Protein AF-A0A974NEJ0-F1 (afdb_monomer_lite)

Radius of gyration: 29.6 Å; chains: 1; bounding box: 106×41×83 Å

Foldseek 3Di:
DDDDPDDDDDDDDPVNVVVVVVVVVVVVVVVVVVVVVVVVVVLVVVLVVVQVVLVVVVQVVVLVLLLQFQAQALARFAWFAFDDPDDDRLQGTAGQKDAAQVQGWIKGKHWDFPVPDDPQWGWTPGAHPVRTITTIKMWIWGQDPPVQRQKTWIAIHRDLPDPDRDPDTDIRHFKHWQWKKKWFAFPVRDIDIQTHHNDDDNDSRSPDPPRGGGCRGGFKIKIKTWIFGFSDDDPDPDDDGPTDTDIDMDMHTHPRD

pLDDT: mean 75.74, std 14.63, range [35.62, 97.06]

Secondary structure (DSSP, 8-state):
---------PPPPHHHHHHHHHHHHHHHHHHHHHHHHHHHHHHHHHHHHHHHHHHHHHHHHHHHHHTTTTB-SS-BSSEEEB--SSS-GGGGEEESEEEETTTTEEEEEEEEETTTPPTT--EEEEE-TTSPEEEEEEEEEEE--TTSTT-EEEEEESSTT-SS--SEEEEETTEEEEEEEEEEEETTS-EEEEEEES-S-S---TT-GGG-B--TTEEEEEEEEEEEE-SS--S---S----EEEEEEEEEE----

InterPro domains:
  IPR012902 Prokaryotic N-terminal methylation site [PF07963] (8-31)
  IPR012902 Prokaryotic N-terminal methylation site [TIGR02532] (9-30)

Organism: NCBI:txid2785331

Structure (mmCIF, N/CA/C/O backbone):
data_AF-A0A974NEJ0-F1
#
_entry.id   AF-A0A974NEJ0-F1
#
loop_
_atom_site.group_PDB
_atom_site.id
_atom_site.type_symbol
_atom_site.label_atom_id
_atom_site.label_alt_id
_atom_site.label_comp_id
_atom_site.label_asym_id
_atom_site.label_entity_id
_atom_site.label_seq_id
_atom_site.pdbx_PDB_ins_code
_atom_site.Cartn_x
_atom_site.Cartn_y
_atom_site.Cartn_z
_atom_site.occupancy
_atom_site.B_iso_or_equiv
_atom_site.auth_seq_id
_atom_site.auth_comp_id
_atom_site.auth_asym_id
_atom_site.auth_atom_id
_atom_site.pdbx_PDB_model_num
ATOM 1 N N . MET A 1 1 ? -80.186 -7.428 28.457 1.00 46.69 1 MET A N 1
ATOM 2 C CA . MET A 1 1 ? -79.609 -7.360 29.818 1.00 46.69 1 MET A CA 1
ATOM 3 C C . MET A 1 1 ? -78.202 -7.945 29.783 1.00 46.69 1 MET A C 1
ATOM 5 O O . MET A 1 1 ? -78.076 -9.149 29.620 1.00 46.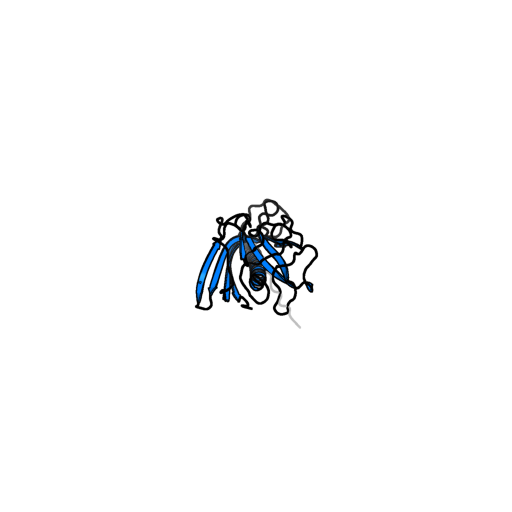69 1 MET A O 1
ATOM 9 N N . LYS A 1 2 ? -77.150 -7.118 29.855 1.00 48.75 2 LYS A N 1
ATOM 10 C CA . LYS A 1 2 ? -75.762 -7.578 30.042 1.00 48.75 2 LYS A CA 1
ATOM 11 C C . LYS A 1 2 ? -75.327 -7.148 31.441 1.00 48.75 2 LYS A C 1
ATOM 13 O O . LYS A 1 2 ? -75.174 -5.959 31.696 1.00 48.75 2 LYS A O 1
ATOM 18 N N . SER A 1 3 ? -75.226 -8.123 32.338 1.00 58.47 3 SER A N 1
ATOM 19 C CA . SER A 1 3 ? -74.675 -7.958 33.681 1.00 58.47 3 SER A CA 1
ATOM 20 C C . SER A 1 3 ? -73.166 -7.750 33.558 1.00 58.47 3 SER A C 1
ATOM 22 O O . SER A 1 3 ? -72.463 -8.628 33.057 1.00 58.47 3 SER A O 1
ATOM 24 N N . PHE A 1 4 ? -72.677 -6.577 33.955 1.00 65.62 4 PHE A N 1
ATOM 25 C CA . PHE A 1 4 ? -71.251 -6.353 34.161 1.00 65.62 4 PHE A CA 1
ATOM 26 C C . PHE A 1 4 ? -70.868 -7.016 35.486 1.00 65.62 4 PHE A C 1
ATOM 28 O O . PHE A 1 4 ? -71.221 -6.529 36.558 1.00 65.62 4 PHE A O 1
ATOM 35 N N . LEU A 1 5 ? -70.169 -8.149 35.411 1.00 67.25 5 LEU A N 1
ATOM 36 C CA . LEU A 1 5 ? -69.533 -8.772 36.568 1.00 67.25 5 LEU A CA 1
ATOM 37 C C . LEU A 1 5 ? -68.438 -7.830 37.082 1.00 67.25 5 LEU A C 1
ATOM 39 O O . LEU A 1 5 ? -67.387 -7.674 36.464 1.00 67.25 5 LEU A O 1
ATOM 43 N N . GLN A 1 6 ? -68.716 -7.166 38.200 1.00 68.69 6 GLN A N 1
ATOM 44 C CA . GLN A 1 6 ? -67.801 -6.243 38.856 1.00 68.69 6 GLN A CA 1
ATOM 45 C C . GLN A 1 6 ? -66.763 -7.054 39.645 1.00 68.69 6 GLN A C 1
ATOM 47 O O . GLN A 1 6 ? -67.047 -7.587 40.717 1.00 68.69 6 GLN A O 1
ATOM 52 N N . VAL A 1 7 ? -65.559 -7.192 39.087 1.00 72.00 7 VAL A N 1
ATOM 53 C CA . VAL A 1 7 ? -64.428 -7.843 39.759 1.00 72.00 7 VAL A CA 1
ATOM 54 C C . VAL A 1 7 ? -63.992 -6.958 40.930 1.00 72.00 7 VAL A C 1
ATOM 56 O O . VAL A 1 7 ? -63.610 -5.805 40.735 1.00 72.00 7 VAL A O 1
ATOM 59 N N . LYS A 1 8 ? -64.073 -7.479 42.160 1.00 69.06 8 LYS A N 1
ATOM 60 C CA . LYS A 1 8 ? -63.554 -6.805 43.359 1.00 69.06 8 LYS A CA 1
ATOM 61 C C . LYS A 1 8 ? -62.032 -6.692 43.239 1.00 69.06 8 LYS A C 1
ATOM 63 O O . LYS A 1 8 ? -61.337 -7.702 43.204 1.00 69.06 8 LYS A O 1
ATOM 68 N N . GLN A 1 9 ? -61.527 -5.466 43.176 1.00 71.25 9 GLN A N 1
ATOM 69 C CA . GLN A 1 9 ? -60.096 -5.186 43.158 1.00 71.25 9 GLN A CA 1
ATOM 70 C C . GLN A 1 9 ? -59.564 -5.307 44.595 1.00 71.25 9 GLN A C 1
ATOM 72 O O . GLN A 1 9 ? -59.845 -4.455 45.437 1.00 71.25 9 GLN A O 1
ATOM 77 N N . ASN A 1 10 ? -58.852 -6.392 44.900 1.00 73.81 10 ASN A N 1
ATOM 78 C CA . ASN A 1 10 ? -58.117 -6.504 46.159 1.00 73.81 10 ASN A CA 1
ATOM 79 C C . ASN A 1 10 ? -56.888 -5.584 46.075 1.00 73.81 10 ASN A C 1
ATOM 81 O O . ASN A 1 10 ? -56.135 -5.649 45.105 1.00 73.81 10 ASN A O 1
ATOM 85 N N . GLY A 1 11 ? -56.730 -4.683 47.049 1.00 75.44 11 GLY A N 1
ATOM 86 C CA . GLY A 1 11 ? -55.586 -3.773 47.117 1.00 75.44 11 GLY A CA 1
ATOM 87 C C . GLY A 1 11 ? -54.279 -4.529 47.356 1.00 75.44 11 GLY A C 1
ATOM 88 O O . GLY A 1 11 ? -54.268 -5.532 48.067 1.00 75.44 11 GLY A O 1
ATOM 89 N N . PHE A 1 12 ? -53.189 -4.040 46.765 1.00 73.31 12 PHE A N 1
ATOM 90 C CA . PHE A 1 12 ? -51.850 -4.591 46.963 1.00 73.31 12 PHE A CA 1
ATOM 91 C C . PHE A 1 12 ? -51.376 -4.390 48.405 1.00 73.31 12 PHE A C 1
ATOM 93 O O . PHE A 1 12 ? -51.527 -3.308 48.979 1.00 73.31 12 PHE A O 1
ATOM 100 N N . SER A 1 13 ? -50.757 -5.420 48.974 1.00 88.25 13 SER A N 1
ATOM 101 C CA . SER A 1 13 ? -50.044 -5.308 50.244 1.00 88.25 13 SER A CA 1
ATOM 102 C C . SER A 1 13 ? -48.795 -4.435 50.083 1.00 88.25 13 SER A C 1
ATOM 104 O O . SER A 1 13 ? -48.134 -4.456 49.043 1.00 88.25 13 SER A O 1
ATOM 106 N N . LEU A 1 14 ? -48.412 -3.701 51.133 1.00 90.00 14 LEU A N 1
ATOM 107 C CA . LEU A 1 14 ? -47.175 -2.907 51.152 1.00 90.00 14 LEU A CA 1
ATOM 108 C C . LEU A 1 14 ? -45.942 -3.772 50.825 1.00 90.00 14 LEU A C 1
ATOM 110 O O . LEU A 1 14 ? -45.038 -3.319 50.126 1.00 90.00 14 LEU A O 1
ATOM 114 N N . ILE A 1 15 ? -45.945 -5.042 51.252 1.00 93.00 15 ILE A N 1
ATOM 115 C CA . ILE A 1 15 ? -44.875 -5.998 50.938 1.00 93.00 15 ILE A CA 1
ATOM 116 C C . ILE A 1 15 ? -44.834 -6.347 49.440 1.00 93.00 15 ILE A C 1
ATOM 118 O O . ILE A 1 15 ? -43.753 -6.454 48.870 1.00 93.00 15 ILE A O 1
ATOM 122 N N . GLU A 1 16 ? -45.990 -6.476 48.779 1.00 93.06 16 GLU A N 1
ATOM 123 C CA . GLU A 1 16 ? -46.058 -6.786 47.345 1.00 93.06 16 GLU A CA 1
ATOM 124 C C . GLU A 1 16 ? -45.537 -5.616 46.512 1.00 93.06 16 GLU A C 1
ATOM 126 O O . GLU A 1 16 ? -44.818 -5.832 45.539 1.00 93.06 16 GLU A O 1
ATOM 131 N N . LEU A 1 17 ? -45.822 -4.378 46.931 1.00 91.12 17 LEU A N 1
ATOM 132 C CA . LEU A 1 17 ? -45.274 -3.183 46.292 1.00 91.12 17 LEU A CA 1
ATOM 133 C C . LEU A 1 17 ? -43.744 -3.129 46.419 1.00 91.12 17 LEU A C 1
ATOM 135 O O . LEU A 1 17 ? -43.051 -2.848 45.441 1.00 91.12 17 LEU A O 1
ATOM 139 N N . MET A 1 18 ? -43.205 -3.427 47.605 1.00 94.69 18 MET A N 1
ATOM 140 C CA . MET A 1 18 ? -41.756 -3.448 47.832 1.00 94.69 18 MET A CA 1
ATOM 141 C C . MET A 1 18 ? -41.061 -4.519 46.985 1.00 94.69 18 MET A C 1
ATOM 143 O O . MET A 1 18 ? -40.024 -4.244 46.383 1.00 94.69 18 MET A O 1
ATOM 147 N N . ILE A 1 19 ? -41.649 -5.717 46.893 1.00 95.19 19 ILE A N 1
ATOM 148 C CA . ILE A 1 19 ? -41.127 -6.805 46.058 1.00 95.19 19 ILE A CA 1
ATOM 149 C C . ILE A 1 19 ? -41.188 -6.419 44.573 1.00 95.19 19 ILE A C 1
ATOM 151 O O . ILE A 1 19 ? -40.210 -6.620 43.854 1.00 95.19 19 ILE A O 1
ATOM 155 N N . ALA A 1 20 ? -42.289 -5.819 44.113 1.00 95.50 20 ALA A N 1
ATOM 156 C CA . ALA A 1 20 ? -42.435 -5.378 42.727 1.00 95.50 20 ALA A CA 1
ATOM 157 C C . ALA A 1 20 ? -41.384 -4.323 42.336 1.00 95.50 20 ALA A C 1
ATOM 159 O O . ALA A 1 20 ? -40.779 -4.421 41.268 1.00 95.50 20 ALA A O 1
ATOM 160 N N . LEU A 1 21 ? -41.116 -3.349 43.212 1.00 94.12 21 LEU A N 1
ATOM 161 C CA . LEU A 1 21 ? -40.087 -2.327 42.991 1.00 94.12 21 LEU A CA 1
ATOM 162 C C . LEU A 1 21 ? -38.670 -2.917 42.994 1.00 94.12 21 LEU A C 1
ATOM 164 O O . LEU A 1 21 ? -37.859 -2.557 42.138 1.00 94.12 21 LEU A O 1
ATOM 168 N N . LEU A 1 22 ? -38.380 -3.847 43.910 1.00 96.88 22 LEU A N 1
ATOM 169 C CA . LEU A 1 22 ? -37.089 -4.535 43.975 1.00 96.88 22 LEU A CA 1
ATOM 170 C C . LEU A 1 22 ? -36.811 -5.319 42.686 1.00 96.88 22 LEU A C 1
ATOM 172 O O . LEU A 1 22 ? -35.745 -5.175 42.087 1.00 96.88 22 LEU A O 1
ATOM 176 N N . LEU A 1 23 ? -37.782 -6.115 42.230 1.00 96.75 23 LEU A N 1
ATOM 177 C CA . LEU A 1 23 ? -37.664 -6.876 40.985 1.00 96.75 23 LEU A CA 1
ATOM 178 C C . LEU A 1 23 ? -37.540 -5.950 39.767 1.00 96.75 23 LEU A C 1
ATOM 180 O O . LEU A 1 23 ? -36.736 -6.222 38.876 1.00 96.75 23 LEU A O 1
ATOM 184 N N . GLY A 1 24 ? -38.268 -4.828 39.753 1.00 96.81 24 GLY A N 1
ATOM 185 C CA . GLY A 1 24 ? -38.149 -3.801 38.719 1.00 96.81 24 GLY A CA 1
ATOM 186 C C . GLY A 1 24 ? -36.741 -3.205 38.631 1.00 96.81 24 GLY A C 1
ATOM 187 O O . GLY A 1 24 ? -36.191 -3.102 37.536 1.00 96.81 24 GLY A O 1
ATOM 188 N N . MET A 1 25 ? -36.116 -2.879 39.767 1.00 96.38 25 MET A N 1
ATOM 189 C CA . MET A 1 25 ? -34.733 -2.384 39.790 1.00 96.38 25 MET A CA 1
ATOM 190 C C . MET A 1 25 ? -33.729 -3.424 39.284 1.00 96.38 25 MET A C 1
ATOM 192 O O . MET A 1 25 ? -32.863 -3.084 38.479 1.00 96.38 25 MET A O 1
ATOM 196 N N . ILE A 1 26 ? -33.851 -4.685 39.710 1.00 97.06 26 ILE A N 1
ATOM 197 C CA . ILE A 1 26 ? -32.951 -5.763 39.268 1.00 97.06 26 ILE A CA 1
ATOM 198 C C . ILE A 1 26 ? -33.050 -5.960 37.748 1.00 97.06 26 ILE A C 1
ATOM 200 O O . ILE A 1 26 ? -32.028 -6.066 37.069 1.00 97.06 26 ILE A O 1
ATOM 204 N N . LEU A 1 27 ? -34.269 -5.960 37.200 1.00 97.00 27 LEU A N 1
ATOM 205 C CA . LEU A 1 27 ? -34.487 -6.085 35.758 1.00 97.00 27 LEU A CA 1
ATOM 206 C C . LEU A 1 27 ? -33.908 -4.901 34.980 1.00 97.00 27 LEU A C 1
ATOM 208 O O . LEU A 1 27 ? -33.241 -5.110 33.967 1.00 97.00 27 LEU A O 1
ATOM 212 N N . LEU A 1 28 ? -34.116 -3.670 35.458 1.00 96.12 28 LEU A N 1
ATOM 213 C CA . LEU A 1 28 ? -33.563 -2.477 34.817 1.00 96.12 28 LEU A CA 1
ATOM 214 C C . LEU A 1 28 ? -32.031 -2.518 34.772 1.00 96.12 28 LEU A C 1
ATOM 216 O O . LEU A 1 28 ? -31.465 -2.226 33.723 1.00 96.12 28 LEU A O 1
ATOM 220 N N . LEU A 1 29 ? -31.369 -2.942 35.854 1.00 95.31 29 LEU A N 1
ATOM 221 C CA . LEU A 1 29 ? -29.911 -3.115 35.886 1.00 95.31 29 LEU A CA 1
ATOM 222 C C . LEU A 1 29 ? -29.419 -4.175 34.888 1.00 95.31 29 LEU A C 1
ATOM 224 O O . LEU A 1 29 ? -28.394 -3.988 34.234 1.00 95.31 29 LEU A O 1
ATOM 228 N N . GLY A 1 30 ? -30.154 -5.279 34.738 1.00 95.19 30 GLY A N 1
ATOM 229 C CA . GLY A 1 30 ? -29.825 -6.304 33.747 1.00 95.19 30 GLY A CA 1
ATOM 230 C C . GLY A 1 30 ? -29.913 -5.779 32.311 1.00 95.19 30 GLY A C 1
ATOM 231 O O . GLY A 1 30 ? -29.002 -5.988 31.509 1.00 95.19 30 GLY A O 1
ATOM 232 N N . VAL A 1 31 ? -30.988 -5.055 31.985 1.00 95.44 31 VAL A N 1
ATOM 233 C CA . VAL A 1 31 ? -31.217 -4.519 30.633 1.00 95.44 31 VAL A CA 1
ATOM 234 C C . VAL A 1 31 ? -30.219 -3.413 30.285 1.00 95.44 31 VAL A C 1
ATOM 236 O O . VAL A 1 31 ? -29.698 -3.398 29.168 1.00 95.44 31 VAL A O 1
ATOM 239 N N . THR A 1 32 ? -29.901 -2.512 31.220 1.00 92.06 32 THR A N 1
ATOM 240 C CA . THR A 1 32 ? -28.916 -1.447 30.974 1.00 92.06 32 THR A CA 1
ATOM 241 C C . THR A 1 32 ? -27.532 -2.019 30.690 1.00 92.06 32 THR A C 1
ATOM 243 O O . THR A 1 32 ? -26.882 -1.569 29.746 1.00 92.06 32 THR A O 1
ATOM 246 N N . GLN A 1 33 ? -27.106 -3.058 31.416 1.00 90.56 33 GLN A N 1
ATOM 247 C CA . GLN A 1 33 ? -25.824 -3.720 31.167 1.00 90.56 33 GLN A CA 1
ATOM 248 C C . GLN A 1 33 ? -25.755 -4.325 29.759 1.00 90.56 33 GLN A C 1
ATOM 250 O O . GLN A 1 33 ? -24.749 -4.164 29.059 1.00 90.56 33 GLN A O 1
ATOM 255 N N . VAL A 1 34 ? -26.826 -4.990 29.315 1.00 91.69 34 VAL A N 1
ATOM 256 C CA . VAL A 1 34 ? -26.915 -5.547 27.956 1.00 91.69 34 VAL A CA 1
ATOM 257 C C . VAL A 1 34 ? -26.879 -4.436 26.907 1.00 91.69 34 VAL A C 1
ATOM 259 O O . VAL A 1 34 ? -26.179 -4.569 25.902 1.00 91.69 34 VAL A O 1
ATOM 262 N N . MET A 1 35 ? -27.577 -3.323 27.140 1.00 89.00 35 MET A N 1
ATOM 263 C CA . MET A 1 35 ? -27.621 -2.195 26.208 1.00 89.00 35 MET A CA 1
ATOM 264 C C . MET A 1 35 ? -26.259 -1.495 26.077 1.00 89.00 35 MET A C 1
ATOM 266 O O . MET A 1 35 ? -25.816 -1.235 24.959 1.00 89.00 35 MET A O 1
ATOM 270 N N . ILE A 1 36 ? -25.560 -1.252 27.192 1.00 87.50 36 ILE A N 1
ATOM 271 C CA . ILE A 1 36 ? -24.202 -0.679 27.201 1.00 87.50 36 ILE A CA 1
ATOM 272 C C . ILE A 1 36 ? -23.231 -1.608 26.470 1.00 87.50 36 ILE A C 1
ATOM 274 O O . ILE A 1 36 ? -22.473 -1.161 25.608 1.00 87.50 36 ILE A O 1
ATOM 278 N N . SER A 1 37 ? -23.295 -2.908 26.767 1.00 82.44 37 SER A N 1
ATOM 279 C CA . SER A 1 37 ? -22.442 -3.913 26.125 1.00 82.44 37 SER A CA 1
ATOM 280 C C . SER A 1 37 ? -22.699 -3.978 24.618 1.00 82.44 37 SER A C 1
ATOM 282 O O . SER A 1 37 ? -21.759 -3.981 23.830 1.00 82.44 37 SER A O 1
ATOM 284 N N . SER A 1 38 ? -23.967 -3.953 24.200 1.00 81.75 38 SER A N 1
ATOM 285 C CA . SER A 1 38 ? -24.353 -3.962 22.783 1.00 81.75 38 SER A CA 1
ATOM 286 C C . SER A 1 38 ? -23.887 -2.699 22.053 1.00 81.75 38 SER A C 1
ATOM 288 O O . SER A 1 38 ? -23.384 -2.786 20.935 1.00 81.75 38 SER A O 1
ATOM 290 N N . SER A 1 39 ? -23.994 -1.532 22.695 1.00 78.44 39 SER A N 1
ATOM 291 C CA . SER A 1 39 ? -23.508 -0.259 22.150 1.00 78.44 39 SER A CA 1
ATOM 292 C C . SER A 1 39 ? -21.985 -0.266 21.956 1.00 78.44 39 SER A C 1
ATOM 294 O O . SER A 1 39 ? -21.491 0.046 20.873 1.00 78.44 39 SER A O 1
ATOM 296 N N . SER A 1 40 ? -21.237 -0.711 22.971 1.00 72.38 40 SER A N 1
ATOM 297 C CA . SER A 1 40 ? -19.772 -0.824 22.917 1.00 72.38 40 SER A CA 1
ATOM 298 C C . SER A 1 40 ? -19.289 -1.839 21.869 1.00 72.38 40 SER A C 1
ATOM 300 O O . SER A 1 40 ? -18.321 -1.590 21.143 1.00 72.38 40 SER A O 1
ATOM 302 N N . LEU A 1 41 ? -19.984 -2.970 21.730 1.00 71.06 41 LEU A N 1
ATOM 303 C CA . LEU A 1 41 ? -19.709 -3.944 20.671 1.00 71.06 41 LEU A CA 1
ATOM 304 C C . LEU A 1 41 ? -19.986 -3.363 19.278 1.00 71.06 41 LEU A C 1
ATOM 306 O O . LEU A 1 41 ? -19.209 -3.600 18.349 1.00 71.06 41 LEU A O 1
ATOM 310 N N . GLY A 1 42 ? -21.053 -2.572 19.136 1.00 67.62 42 GLY A N 1
ATOM 311 C CA . GLY A 1 42 ? -21.406 -1.892 17.891 1.00 67.62 42 GLY A CA 1
ATOM 312 C C . GLY A 1 42 ? -20.322 -0.920 17.421 1.00 67.62 42 GLY A C 1
ATOM 313 O O . GLY A 1 42 ? -19.887 -0.993 16.271 1.00 67.62 42 GLY A O 1
ATOM 314 N N . THR A 1 43 ? -19.817 -0.061 18.311 1.00 72.19 43 THR A N 1
ATOM 315 C CA . THR A 1 43 ? -18.746 0.893 17.970 1.00 72.19 43 THR A CA 1
ATOM 316 C C . THR A 1 43 ? -17.436 0.186 17.624 1.00 72.19 43 THR A C 1
ATOM 318 O O . THR A 1 43 ? -16.786 0.533 16.638 1.00 72.19 43 THR A O 1
ATOM 321 N N . THR A 1 44 ? -17.079 -0.862 18.370 1.00 71.31 44 THR A N 1
ATOM 322 C CA . THR A 1 44 ? -15.873 -1.667 18.118 1.00 71.31 44 THR A CA 1
ATOM 323 C C . THR A 1 44 ? -15.923 -2.353 16.752 1.00 71.31 44 THR A C 1
ATOM 325 O O . THR A 1 44 ? -14.947 -2.325 16.000 1.00 71.31 44 THR A O 1
ATOM 328 N N . THR A 1 45 ? -17.072 -2.938 16.408 1.00 75.38 45 THR A N 1
ATOM 329 C CA . THR A 1 45 ? -17.281 -3.615 15.121 1.00 75.38 45 THR A CA 1
ATOM 330 C C . THR A 1 45 ? -17.223 -2.627 13.958 1.00 75.38 45 THR A C 1
ATOM 332 O O . THR A 1 45 ? -16.582 -2.910 12.946 1.00 75.38 45 THR A O 1
ATOM 335 N N . ASN A 1 46 ? -17.821 -1.443 14.112 1.00 76.69 46 ASN A N 1
ATOM 336 C CA . ASN A 1 46 ? -17.762 -0.396 13.095 1.00 76.69 46 ASN A CA 1
ATOM 337 C C . ASN A 1 46 ? -16.323 0.088 12.854 1.00 76.69 46 ASN A C 1
ATOM 339 O O . ASN A 1 46 ? -15.868 0.135 11.714 1.00 76.69 46 ASN A O 1
ATOM 343 N N . ASN A 1 47 ? -15.575 0.368 13.925 1.00 72.12 47 ASN A N 1
ATOM 344 C CA . ASN A 1 47 ? -14.174 0.783 13.823 1.00 72.12 47 ASN A CA 1
ATOM 345 C C . ASN A 1 47 ? -13.322 -0.285 13.126 1.00 72.12 47 ASN A C 1
ATOM 347 O O . ASN A 1 47 ? -12.501 0.034 12.270 1.00 72.12 47 ASN A O 1
ATOM 351 N N . LEU A 1 48 ? -13.548 -1.564 13.438 1.00 77.56 48 LEU A N 1
ATOM 352 C CA . LEU A 1 48 ? -12.880 -2.664 12.751 1.00 77.56 48 LEU A CA 1
ATOM 353 C C . LEU A 1 48 ? -13.202 -2.690 11.249 1.00 77.56 48 LEU A C 1
ATOM 355 O O . LEU A 1 48 ? -12.287 -2.862 10.447 1.00 77.56 48 LEU A O 1
ATOM 359 N N . SER A 1 49 ? -14.470 -2.502 10.874 1.00 81.75 49 SER A N 1
ATOM 360 C CA . SER A 1 49 ? -14.893 -2.469 9.470 1.00 81.75 49 SER A CA 1
ATOM 361 C C . SER A 1 49 ? -14.218 -1.333 8.701 1.00 81.75 49 SER A C 1
ATOM 363 O O . SER A 1 49 ? -13.688 -1.561 7.617 1.00 81.75 49 SER A O 1
ATOM 365 N N . VAL A 1 50 ? -14.177 -0.127 9.276 1.0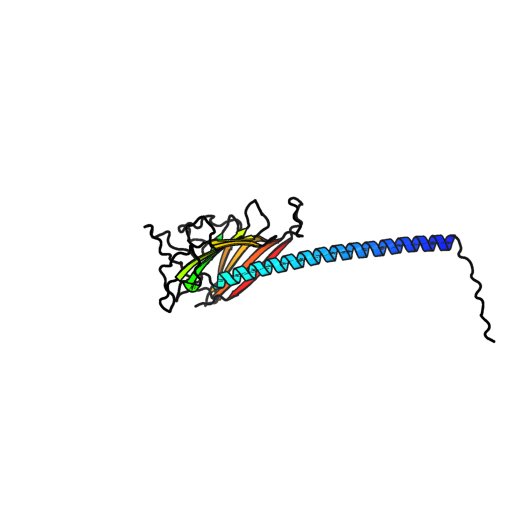0 80.62 50 VAL A N 1
ATOM 366 C CA . VAL A 1 50 ? -13.502 1.035 8.671 1.00 80.62 50 VAL A CA 1
ATOM 367 C C . VAL A 1 50 ? -12.010 0.758 8.473 1.00 80.62 50 VAL A C 1
ATOM 369 O O . VAL A 1 50 ? -11.449 1.061 7.423 1.00 80.62 50 VAL A O 1
ATOM 372 N N . ASN A 1 51 ? -11.362 0.129 9.451 1.00 77.06 51 ASN A N 1
ATOM 373 C CA . ASN A 1 51 ? -9.937 -0.186 9.374 1.00 77.06 51 ASN A CA 1
ATOM 374 C C . ASN A 1 51 ? -9.620 -1.210 8.276 1.00 77.06 51 ASN A C 1
ATOM 376 O O . ASN A 1 51 ? -8.610 -1.084 7.583 1.00 77.06 51 ASN A O 1
ATOM 380 N N . GLN A 1 52 ? -10.483 -2.213 8.106 1.00 84.81 52 GLN A N 1
ATOM 381 C CA . GLN A 1 52 ? -10.358 -3.199 7.032 1.00 84.81 52 GLN A CA 1
ATOM 382 C C . GLN A 1 52 ? -10.558 -2.563 5.655 1.00 84.81 52 GLN A C 1
ATOM 384 O O . GLN A 1 52 ? -9.793 -2.853 4.737 1.00 84.81 52 GLN A O 1
ATOM 389 N N . ASP A 1 53 ? -11.543 -1.675 5.521 1.00 85.88 53 ASP A N 1
ATOM 390 C CA . ASP A 1 53 ? -11.837 -0.981 4.266 1.00 85.88 53 ASP A CA 1
ATOM 391 C C . ASP A 1 53 ? -10.685 -0.060 3.834 1.00 85.88 53 ASP A C 1
ATOM 393 O O . ASP A 1 53 ? -10.242 -0.076 2.684 1.00 85.88 53 ASP A O 1
ATOM 397 N N . ARG A 1 54 ? -10.099 0.664 4.793 1.00 86.06 54 ARG A N 1
ATOM 398 C CA . ARG A 1 54 ? -8.915 1.499 4.563 1.00 86.06 54 ARG A CA 1
ATOM 399 C C . ARG A 1 54 ? -7.687 0.685 4.152 1.00 86.06 54 ARG A C 1
ATOM 401 O O . ARG A 1 54 ? -7.001 1.047 3.200 1.00 86.06 54 ARG A O 1
ATOM 408 N N . ALA A 1 55 ? -7.415 -0.428 4.835 1.00 84.94 55 ALA A N 1
ATOM 409 C CA . ALA A 1 55 ? -6.300 -1.305 4.483 1.00 84.94 55 ALA A CA 1
ATOM 410 C C . ALA A 1 55 ? -6.483 -1.937 3.095 1.00 84.94 55 ALA A C 1
ATOM 412 O O . ALA A 1 55 ? -5.524 -2.022 2.326 1.00 84.94 55 ALA A O 1
ATOM 413 N N . LYS A 1 56 ? -7.716 -2.330 2.753 1.00 88.94 56 LYS A N 1
ATOM 414 C CA . LYS A 1 56 ? -8.061 -2.821 1.418 1.00 88.94 56 LYS A CA 1
ATOM 415 C C . LYS A 1 56 ? -7.852 -1.746 0.355 1.00 88.94 56 LYS A C 1
ATOM 417 O O . LYS A 1 56 ? -7.202 -2.022 -0.643 1.00 88.94 56 LYS A O 1
ATOM 422 N N . THR A 1 57 ? -8.314 -0.524 0.609 1.00 90.81 57 THR A N 1
ATOM 423 C CA . THR A 1 57 ? -8.094 0.623 -0.284 1.00 90.81 57 THR A CA 1
ATOM 424 C C . THR A 1 57 ? -6.604 0.846 -0.548 1.00 90.81 57 THR A C 1
ATOM 426 O O . THR A 1 57 ? -6.198 0.986 -1.699 1.00 90.81 57 THR A O 1
ATOM 429 N N . VAL A 1 58 ? -5.762 0.813 0.493 1.00 90.94 58 VAL A N 1
ATOM 430 C CA . VAL A 1 58 ? -4.303 0.926 0.328 1.00 90.94 58 VAL A CA 1
ATOM 431 C C . VAL A 1 58 ? -3.749 -0.220 -0.507 1.00 90.94 58 VAL A C 1
ATOM 433 O O . VAL A 1 58 ? -3.004 0.026 -1.451 1.00 90.94 58 VAL A O 1
ATOM 436 N N . LEU A 1 59 ? -4.115 -1.466 -0.202 1.00 91.94 59 LEU A N 1
ATOM 437 C CA . LEU A 1 59 ? -3.660 -2.616 -0.978 1.00 91.94 59 LEU A CA 1
ATOM 438 C C . LEU A 1 59 ? -4.061 -2.506 -2.449 1.00 91.94 59 LEU A C 1
ATOM 440 O O . LEU A 1 59 ? -3.222 -2.790 -3.302 1.00 91.94 59 LEU A O 1
ATOM 444 N N . ASP A 1 60 ? -5.299 -2.115 -2.747 1.00 92.25 60 ASP A N 1
ATOM 445 C CA . ASP A 1 60 ? -5.806 -1.979 -4.116 1.00 92.25 60 ASP A CA 1
ATOM 446 C C . ASP A 1 60 ? -5.026 -0.896 -4.885 1.00 92.25 60 ASP A C 1
ATOM 448 O O . ASP A 1 60 ? -4.660 -1.098 -6.047 1.00 92.25 60 ASP A O 1
ATOM 452 N N . LEU A 1 61 ? -4.682 0.219 -4.224 1.00 92.38 61 LEU A N 1
ATOM 453 C CA . LEU A 1 61 ? -3.820 1.262 -4.791 1.00 92.38 61 LEU A CA 1
ATOM 454 C C . LEU A 1 61 ? -2.410 0.738 -5.083 1.00 92.38 61 LEU A C 1
ATOM 456 O O . LEU A 1 61 ? -1.935 0.866 -6.211 1.00 92.38 61 LEU A O 1
ATOM 460 N N . LEU A 1 62 ? -1.763 0.089 -4.108 1.00 91.81 62 LEU A N 1
ATOM 461 C CA . LEU A 1 62 ? -0.425 -0.487 -4.288 1.00 91.81 62 LEU A CA 1
ATOM 462 C C . LEU A 1 62 ? -0.402 -1.524 -5.417 1.00 91.81 62 LEU A C 1
ATOM 464 O O . LEU A 1 62 ? 0.519 -1.534 -6.230 1.00 91.81 62 LEU A O 1
ATOM 468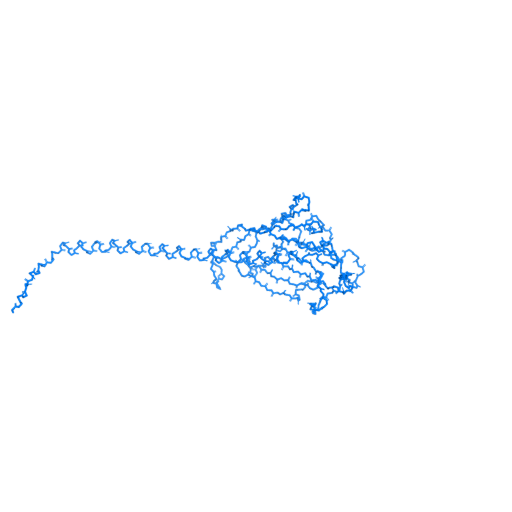 N N . GLY A 1 63 ? -1.431 -2.369 -5.507 1.00 91.12 63 GLY A N 1
ATOM 469 C CA . GLY A 1 63 ? -1.574 -3.353 -6.576 1.00 91.12 63 GLY A CA 1
ATOM 470 C C . GLY A 1 63 ? -1.753 -2.722 -7.953 1.00 91.12 63 GLY A C 1
ATOM 471 O O . GLY A 1 63 ? -1.132 -3.160 -8.924 1.00 91.12 63 GLY A O 1
ATOM 472 N N . SER A 1 64 ? -2.563 -1.662 -8.042 1.00 91.06 64 SER A N 1
ATOM 473 C CA . SER A 1 64 ? -2.742 -0.896 -9.278 1.00 91.06 64 SER A CA 1
ATOM 474 C C . SER A 1 64 ? -1.434 -0.256 -9.750 1.00 91.06 64 SER A C 1
ATOM 476 O O . SER A 1 64 ? -1.136 -0.277 -10.945 1.00 91.06 64 SER A O 1
ATOM 478 N N . GLU A 1 65 ? -0.643 0.309 -8.837 1.00 91.12 65 GLU A N 1
ATOM 479 C CA . GLU A 1 65 ? 0.660 0.897 -9.167 1.00 91.12 65 GLU A CA 1
ATOM 480 C C . GLU A 1 65 ? 1.679 -0.166 -9.562 1.00 91.12 65 GLU A C 1
ATOM 482 O O . GLU A 1 65 ? 2.358 -0.019 -10.576 1.00 91.12 65 GLU A O 1
ATOM 487 N N . ALA A 1 66 ? 1.724 -1.283 -8.835 1.00 88.75 66 ALA A N 1
ATOM 488 C CA . ALA A 1 66 ? 2.595 -2.406 -9.153 1.00 88.75 66 ALA A CA 1
ATOM 489 C C . ALA A 1 66 ? 2.322 -2.987 -10.545 1.00 88.75 66 ALA A C 1
ATOM 491 O O . ALA A 1 66 ? 3.250 -3.376 -11.243 1.00 88.75 66 ALA A O 1
ATOM 492 N N . GLY A 1 67 ? 1.058 -3.005 -10.976 1.00 86.50 67 GLY A N 1
ATOM 493 C CA . GLY A 1 67 ? 0.682 -3.452 -12.316 1.00 86.50 67 GLY A CA 1
ATOM 494 C C . GLY A 1 67 ? 1.137 -2.525 -13.450 1.00 86.50 67 GLY A C 1
ATOM 495 O O . GLY A 1 67 ? 1.133 -2.955 -14.602 1.00 86.50 67 GLY A O 1
ATOM 496 N N . ARG A 1 68 ? 1.494 -1.269 -13.149 1.00 87.19 68 ARG A N 1
ATOM 497 C CA . ARG A 1 68 ? 2.069 -0.304 -14.108 1.00 87.19 68 ARG A CA 1
ATOM 498 C C . ARG A 1 68 ? 3.584 -0.184 -13.974 1.00 87.19 68 ARG A C 1
ATOM 500 O O . ARG A 1 68 ? 4.248 0.211 -14.929 1.00 87.19 68 ARG A O 1
ATOM 507 N N . ALA A 1 69 ? 4.106 -0.496 -12.792 1.00 87.19 69 ALA A N 1
ATOM 508 C CA . ALA A 1 69 ? 5.508 -0.376 -12.443 1.00 87.19 69 ALA A CA 1
ATOM 509 C C . ALA A 1 69 ? 6.418 -1.084 -13.451 1.00 87.19 69 ALA A C 1
ATOM 511 O O . ALA A 1 69 ? 6.136 -2.184 -13.923 1.00 87.19 69 ALA A O 1
ATOM 512 N N . GLY A 1 70 ? 7.536 -0.442 -13.778 1.00 82.31 70 GLY A N 1
ATOM 513 C CA . GLY A 1 70 ? 8.518 -0.998 -14.704 1.00 82.31 70 GLY A CA 1
ATOM 514 C C . GLY A 1 70 ? 8.114 -0.941 -16.174 1.00 82.31 70 GLY A C 1
ATOM 515 O O . GLY A 1 70 ? 8.870 -1.442 -17.001 1.00 82.31 70 GLY A O 1
ATOM 516 N N . TYR A 1 71 ? 6.971 -0.346 -16.530 1.00 85.75 71 TYR A N 1
ATOM 517 C CA . TYR A 1 71 ? 6.658 -0.078 -17.930 1.00 85.75 71 TYR A CA 1
ATOM 518 C C . TYR A 1 71 ? 7.669 0.919 -18.505 1.00 85.75 71 TYR A C 1
ATOM 520 O O . TYR A 1 71 ? 7.752 2.055 -18.041 1.00 85.75 71 TYR A O 1
ATOM 528 N N . ASN A 1 72 ? 8.440 0.511 -19.511 1.00 79.69 72 ASN A N 1
ATOM 529 C CA . ASN A 1 72 ? 9.382 1.378 -20.220 1.00 79.69 72 ASN A CA 1
ATOM 530 C C . ASN A 1 72 ? 9.246 1.246 -21.748 1.00 79.69 72 ASN A C 1
ATOM 532 O O . ASN A 1 72 ? 10.193 1.535 -22.469 1.00 79.69 72 ASN A O 1
ATOM 536 N N . GLY A 1 73 ? 8.071 0.832 -22.236 1.00 79.75 73 GLY A N 1
ATOM 537 C CA . GLY A 1 73 ? 7.763 0.685 -23.659 1.00 79.75 73 GLY A CA 1
ATOM 538 C C . GLY A 1 73 ? 7.356 -0.739 -24.012 1.00 79.75 73 GLY A C 1
ATOM 539 O O . GLY A 1 73 ? 6.388 -1.245 -23.455 1.00 79.75 73 GLY A O 1
ATOM 540 N N . CYS A 1 74 ? 8.076 -1.382 -24.935 1.00 77.81 74 CYS A N 1
ATOM 541 C CA . CYS A 1 74 ? 7.833 -2.790 -25.303 1.00 77.81 74 CYS A CA 1
ATOM 542 C C . CYS A 1 74 ? 8.418 -3.825 -24.355 1.00 77.81 74 CYS A C 1
ATOM 544 O O . CYS A 1 74 ? 8.264 -5.020 -24.589 1.00 77.81 74 CYS A O 1
ATOM 546 N N . SER A 1 75 ? 9.147 -3.387 -23.341 1.00 69.44 75 SER A N 1
ATOM 547 C CA . SER A 1 75 ? 9.572 -4.258 -22.262 1.00 69.44 75 SER A CA 1
ATOM 548 C C . SER A 1 75 ? 8.915 -3.803 -20.972 1.00 69.44 75 SER A C 1
ATOM 550 O O . SER A 1 75 ? 8.602 -2.625 -20.785 1.00 69.44 75 SER A O 1
ATOM 552 N N . ALA A 1 76 ? 8.703 -4.750 -20.073 1.00 68.38 76 ALA A N 1
ATOM 553 C CA . ALA A 1 76 ? 8.331 -4.468 -18.703 1.00 68.38 76 ALA A CA 1
ATOM 554 C C . ALA A 1 76 ? 9.455 -4.896 -17.755 1.00 68.38 76 ALA A C 1
ATOM 556 O O . ALA A 1 76 ? 10.198 -5.844 -18.010 1.00 68.38 76 ALA A O 1
ATOM 557 N N . GLY A 1 77 ? 9.538 -4.200 -16.625 1.00 62.31 77 GLY A N 1
ATOM 558 C CA . GLY A 1 77 ? 10.113 -4.723 -15.392 1.00 62.31 77 GLY A CA 1
ATOM 559 C C . GLY A 1 77 ? 11.601 -4.488 -15.154 1.00 62.31 77 GLY A C 1
ATOM 560 O O . GLY A 1 77 ? 12.147 -5.075 -14.226 1.00 62.31 77 GLY A O 1
ATOM 561 N N . GLY A 1 78 ? 12.243 -3.609 -15.921 1.00 65.44 78 GLY A N 1
ATOM 562 C CA . GLY A 1 78 ? 13.650 -3.252 -15.737 1.00 65.44 78 GLY A CA 1
ATOM 563 C C . GLY A 1 78 ? 13.892 -1.912 -15.036 1.00 65.44 78 GLY A C 1
ATOM 564 O O . GLY A 1 78 ? 13.006 -1.302 -14.433 1.00 65.44 78 GLY A O 1
ATOM 565 N N . GLU A 1 79 ? 15.133 -1.448 -15.162 1.00 68.31 79 GLU A N 1
ATOM 566 C CA . GLU A 1 79 ? 15.520 -0.069 -14.880 1.00 68.31 79 GLU A CA 1
ATOM 567 C C . GLU A 1 79 ? 14.847 0.884 -15.878 1.00 68.31 79 GLU A C 1
ATOM 569 O O . GLU A 1 79 ? 14.835 0.669 -17.094 1.00 68.31 79 GLU A O 1
ATOM 574 N N . ILE A 1 80 ? 14.298 1.971 -15.360 1.00 72.62 80 ILE A N 1
ATOM 575 C CA . ILE A 1 80 ? 13.662 3.034 -16.120 1.00 72.62 80 ILE A CA 1
ATOM 576 C C . ILE A 1 80 ? 14.702 4.129 -16.322 1.00 72.62 80 ILE A C 1
ATOM 578 O O . ILE A 1 80 ? 15.079 4.825 -15.381 1.00 72.62 80 ILE A O 1
ATOM 582 N N . GLY A 1 81 ? 15.188 4.233 -17.559 1.00 68.00 81 GLY A N 1
ATOM 583 C CA . GLY A 1 81 ? 16.178 5.216 -17.986 1.00 68.00 81 GLY A CA 1
ATOM 584 C C . GLY A 1 81 ? 15.538 6.540 -18.400 1.00 68.00 81 GLY A C 1
ATOM 585 O O . GLY A 1 81 ? 14.661 6.578 -19.264 1.00 68.00 81 GLY A O 1
ATOM 586 N N . TRP A 1 82 ? 16.000 7.638 -17.815 1.00 69.19 82 TRP A N 1
ATOM 587 C CA . TRP A 1 82 ? 15.510 8.985 -18.077 1.00 69.19 82 TRP A CA 1
ATOM 588 C C . TRP A 1 82 ? 16.553 9.864 -18.800 1.00 69.19 82 TRP A C 1
ATOM 590 O O . TRP A 1 82 ? 17.746 9.830 -18.495 1.00 69.19 82 TRP A O 1
ATOM 600 N N . SER A 1 83 ? 16.109 10.689 -19.758 1.00 61.22 83 SER A N 1
ATOM 601 C CA . SER A 1 83 ? 16.969 11.606 -20.516 1.00 61.22 83 SER A CA 1
ATOM 602 C C . SER A 1 83 ? 17.079 12.976 -19.832 1.00 61.22 83 SER A C 1
ATOM 604 O O . SER A 1 83 ? 16.324 13.909 -20.110 1.00 61.22 83 SER A O 1
ATOM 606 N N . GLY A 1 84 ? 18.030 13.101 -18.903 1.00 58.38 84 GLY A N 1
ATOM 607 C CA . GLY A 1 84 ? 18.403 14.365 -18.259 1.00 58.38 84 GLY A CA 1
ATOM 608 C C . GLY A 1 84 ? 19.609 15.051 -18.891 1.00 58.38 84 GLY A C 1
ATOM 609 O O . GLY A 1 84 ? 20.588 14.385 -19.231 1.00 58.38 84 GLY A O 1
ATOM 610 N N . LYS A 1 85 ? 19.586 16.391 -18.987 1.00 54.09 85 LYS A N 1
ATOM 611 C CA . LYS A 1 85 ? 20.668 17.218 -19.571 1.00 54.09 85 LYS A CA 1
ATOM 612 C C . LYS A 1 85 ? 21.945 17.361 -18.717 1.00 54.09 85 LYS A C 1
ATOM 614 O O . LYS A 1 85 ? 22.816 18.135 -19.095 1.00 54.09 85 LYS A O 1
ATOM 619 N N . ASN A 1 86 ? 22.104 16.606 -17.628 1.00 52.75 86 ASN A N 1
ATOM 620 C CA . ASN A 1 86 ? 23.323 16.622 -16.810 1.00 52.75 86 ASN A CA 1
ATOM 621 C C . ASN A 1 86 ? 24.109 15.308 -16.984 1.00 52.75 86 ASN A C 1
ATOM 623 O O . ASN A 1 86 ? 23.533 14.233 -17.161 1.00 52.75 86 ASN A O 1
ATOM 627 N N . THR A 1 87 ? 25.431 15.426 -17.029 1.00 50.25 87 THR A N 1
ATOM 628 C CA . THR A 1 87 ? 26.405 14.498 -17.632 1.00 50.25 87 THR A CA 1
ATOM 629 C C . THR A 1 87 ? 26.779 13.263 -16.805 1.00 50.25 87 THR A C 1
ATOM 631 O O . THR A 1 87 ? 27.714 12.566 -17.178 1.00 50.25 87 THR A O 1
ATOM 634 N N . ASP A 1 88 ? 26.039 12.932 -15.747 1.00 54.44 88 ASP A N 1
ATOM 635 C CA . ASP A 1 88 ? 26.340 11.755 -14.924 1.00 54.44 88 ASP A CA 1
ATOM 636 C C . ASP A 1 88 ? 25.426 10.589 -15.339 1.00 54.44 88 ASP A C 1
ATOM 638 O O . ASP A 1 88 ? 24.219 10.602 -15.090 1.00 54.44 88 ASP A O 1
ATOM 642 N N . GLU A 1 89 ? 25.982 9.589 -16.027 1.00 50.91 89 GLU A N 1
ATOM 643 C CA . GLU A 1 89 ? 25.235 8.443 -16.578 1.00 50.91 89 GLU A CA 1
ATOM 644 C C . GLU A 1 89 ? 24.625 7.518 -15.510 1.00 50.91 89 GLU A C 1
ATOM 646 O O . GLU A 1 89 ? 23.621 6.859 -15.783 1.00 50.91 89 GLU A O 1
ATOM 651 N N . HIS A 1 90 ? 25.165 7.504 -14.286 1.00 48.34 90 HIS A N 1
ATOM 652 C CA . HIS A 1 90 ? 24.676 6.641 -13.200 1.00 48.34 90 HIS A CA 1
ATOM 653 C C . HIS A 1 90 ? 23.374 7.149 -12.550 1.00 48.34 90 HIS A C 1
ATOM 655 O O . HIS A 1 90 ? 22.549 6.342 -12.137 1.00 48.34 90 HIS A O 1
ATOM 661 N N . ARG A 1 91 ? 23.107 8.462 -12.608 1.00 53.94 91 ARG A N 1
ATOM 662 C CA . ARG A 1 91 ? 21.944 9.133 -11.981 1.00 53.94 91 ARG A CA 1
ATOM 663 C C . ARG A 1 91 ? 20.648 9.112 -12.783 1.00 53.94 91 ARG A C 1
ATOM 665 O O . ARG A 1 91 ? 19.690 9.813 -12.457 1.00 53.94 91 ARG A O 1
ATOM 672 N N . LYS A 1 92 ? 20.616 8.348 -13.874 1.00 58.81 92 LYS A N 1
ATOM 673 C CA . LYS A 1 92 ? 19.529 8.380 -14.866 1.00 58.81 92 LYS A CA 1
ATOM 674 C C . LYS A 1 92 ? 18.588 7.185 -14.789 1.00 58.81 92 LYS A C 1
ATOM 676 O O . LYS A 1 92 ? 17.754 7.041 -15.677 1.00 58.81 92 LYS A O 1
ATOM 681 N N . ARG A 1 93 ? 18.726 6.319 -13.784 1.00 61.78 93 ARG A N 1
ATOM 682 C CA . ARG A 1 93 ? 17.987 5.056 -13.696 1.00 61.78 93 ARG A CA 1
ATOM 683 C C . ARG A 1 93 ? 17.144 5.007 -12.429 1.00 61.78 93 ARG A C 1
ATOM 685 O O . ARG A 1 93 ? 17.622 5.332 -11.349 1.00 61.78 93 ARG A O 1
ATOM 692 N N . SER A 1 94 ? 15.903 4.571 -12.580 1.00 65.50 94 SER A N 1
ATOM 693 C CA . SER A 1 94 ? 14.989 4.266 -11.478 1.00 65.50 94 SER A CA 1
ATOM 694 C C . SER A 1 94 ? 14.570 2.810 -11.560 1.00 65.50 94 SER A C 1
ATOM 696 O O . SER A 1 94 ? 14.467 2.264 -12.653 1.00 65.50 94 SER A O 1
ATOM 698 N N . PHE A 1 95 ? 14.263 2.173 -10.439 1.00 72.69 95 PHE A N 1
ATOM 699 C CA . PHE A 1 95 ? 13.735 0.808 -10.450 1.00 72.69 95 PHE A CA 1
ATOM 700 C C . PHE A 1 95 ? 12.216 0.820 -10.402 1.00 72.69 95 PHE A C 1
ATOM 702 O O . PHE A 1 95 ? 11.616 1.717 -9.809 1.00 72.69 95 PHE A O 1
ATOM 709 N N . ALA A 1 96 ? 11.611 -0.193 -11.022 1.00 79.25 96 ALA A N 1
ATOM 710 C CA . ALA A 1 96 ? 10.165 -0.354 -11.108 1.00 79.25 96 ALA A CA 1
ATOM 711 C C . ALA A 1 96 ? 9.483 -0.231 -9.738 1.00 79.25 96 ALA A C 1
ATOM 713 O O . ALA A 1 96 ? 8.512 0.511 -9.598 1.00 79.25 96 ALA A O 1
ATOM 714 N N . VAL A 1 97 ? 10.017 -0.930 -8.733 1.00 82.56 97 VAL A N 1
ATOM 715 C CA . VAL A 1 97 ? 9.522 -0.893 -7.358 1.00 82.56 97 VAL A CA 1
ATOM 716 C C . VAL A 1 97 ? 10.699 -0.731 -6.403 1.00 82.56 97 VAL A C 1
ATOM 718 O O . VAL A 1 97 ? 11.629 -1.540 -6.398 1.00 82.56 97 VAL A O 1
ATOM 721 N N . VAL A 1 98 ? 10.648 0.321 -5.588 1.00 79.38 98 VAL A N 1
ATOM 722 C CA . VAL A 1 98 ? 11.674 0.633 -4.590 1.00 79.38 98 VAL A CA 1
ATOM 723 C C . VAL A 1 98 ? 11.022 0.740 -3.228 1.00 79.38 98 VAL A C 1
ATOM 725 O O . VAL A 1 98 ? 10.186 1.618 -3.013 1.00 79.38 98 VAL A O 1
ATOM 728 N N . PRO A 1 99 ? 11.369 -0.130 -2.284 1.00 77.12 99 PRO A N 1
ATOM 729 C CA . PRO A 1 99 ? 10.858 0.019 -0.943 1.00 77.12 99 PRO A CA 1
ATOM 730 C C . PRO A 1 99 ? 11.629 1.070 -0.140 1.00 77.12 99 PRO A C 1
ATOM 732 O O . PRO A 1 99 ? 12.822 1.276 -0.343 1.00 77.12 99 PRO A O 1
ATOM 735 N N . LEU A 1 100 ? 10.945 1.706 0.809 1.00 77.94 100 LEU A N 1
ATOM 736 C CA . LEU A 1 100 ? 11.457 2.812 1.616 1.00 77.94 100 LEU A CA 1
ATOM 737 C C . LEU A 1 100 ? 11.403 2.451 3.106 1.00 77.94 100 LEU A C 1
ATOM 739 O O . LEU A 1 100 ? 10.420 1.877 3.579 1.00 77.94 100 LEU A O 1
ATOM 743 N N . LYS A 1 101 ? 12.456 2.788 3.861 1.00 76.88 101 LYS A N 1
ATOM 744 C CA . LYS A 1 101 ? 12.530 2.534 5.316 1.00 76.88 101 LYS A CA 1
ATOM 745 C C . LYS A 1 101 ? 12.090 3.708 6.172 1.00 76.88 101 LYS A C 1
ATOM 747 O O . LYS A 1 101 ? 11.428 3.492 7.183 1.00 76.88 101 LYS A O 1
ATOM 752 N N . THR A 1 102 ? 12.529 4.921 5.844 1.00 73.62 102 THR A N 1
ATOM 753 C CA . THR A 1 102 ? 12.232 6.120 6.637 1.00 73.62 102 THR A CA 1
ATOM 754 C C . THR A 1 102 ? 11.840 7.286 5.730 1.00 73.62 102 THR A C 1
ATOM 756 O O . THR A 1 102 ? 12.720 7.877 5.101 1.00 73.62 102 THR A O 1
ATOM 759 N N . PRO A 1 103 ? 10.554 7.661 5.702 1.00 76.44 103 PRO A N 1
ATOM 760 C CA . PRO A 1 103 ? 9.417 6.921 6.264 1.00 76.44 103 PRO A CA 1
ATOM 761 C C . PRO A 1 103 ? 9.219 5.545 5.596 1.00 76.44 103 PRO A C 1
ATOM 763 O O . PRO A 1 103 ? 9.679 5.314 4.479 1.00 76.44 103 PRO A O 1
ATOM 766 N N . VAL A 1 104 ? 8.568 4.608 6.300 1.00 80.25 104 VAL A N 1
ATOM 767 C CA . VAL A 1 104 ? 8.252 3.282 5.736 1.00 80.25 104 VAL A CA 1
ATOM 768 C C . VAL A 1 104 ? 7.286 3.468 4.575 1.00 80.25 104 VAL A C 1
ATOM 770 O O . VAL A 1 104 ? 6.270 4.151 4.722 1.00 80.25 104 VAL A O 1
ATOM 773 N N . GLY A 1 105 ? 7.594 2.855 3.439 1.00 83.44 105 GLY A N 1
ATOM 774 C CA . GLY A 1 105 ? 6.791 3.009 2.240 1.00 83.44 105 GLY A CA 1
ATOM 775 C C . GLY A 1 105 ? 7.280 2.186 1.063 1.00 83.44 105 GLY A C 1
ATOM 776 O O . GLY A 1 105 ? 8.172 1.345 1.176 1.00 83.44 105 GLY A O 1
ATOM 777 N N . VAL A 1 106 ? 6.680 2.449 -0.085 1.00 85.19 106 VAL A N 1
ATOM 778 C CA . VAL A 1 106 ? 7.056 1.876 -1.368 1.00 85.19 106 VAL A CA 1
ATOM 779 C C . VAL A 1 106 ? 6.861 2.916 -2.457 1.00 85.19 106 VAL A C 1
ATOM 781 O O . VAL A 1 106 ? 5.935 3.725 -2.439 1.00 85.19 106 VAL A O 1
ATOM 784 N N . MET A 1 107 ? 7.775 2.893 -3.403 1.00 85.19 107 MET A N 1
ATOM 785 C CA . MET A 1 107 ? 7.814 3.764 -4.549 1.00 85.19 107 MET A CA 1
ATOM 786 C C . MET A 1 107 ? 7.651 2.928 -5.814 1.00 85.19 107 MET A C 1
ATOM 788 O O . MET A 1 107 ? 8.242 1.854 -5.933 1.00 85.19 107 MET A O 1
ATOM 792 N N . PHE A 1 108 ? 6.879 3.447 -6.760 1.00 87.44 108 PHE A N 1
ATOM 793 C CA . PHE A 1 108 ? 6.625 2.841 -8.056 1.00 87.44 108 PHE A CA 1
ATOM 794 C C . PHE A 1 108 ? 7.033 3.804 -9.157 1.00 87.44 108 PHE A C 1
ATOM 796 O O . PHE A 1 108 ? 6.526 4.924 -9.223 1.00 87.44 108 PHE A O 1
ATOM 803 N N . ALA A 1 109 ? 7.901 3.346 -10.049 1.00 84.69 109 ALA A N 1
ATOM 804 C CA . ALA A 1 109 ? 8.286 4.093 -11.233 1.00 84.69 109 ALA A CA 1
ATOM 805 C C . ALA A 1 109 ? 7.759 3.398 -12.488 1.00 84.69 109 ALA A C 1
ATOM 807 O O . ALA A 1 109 ? 7.788 2.169 -12.597 1.00 84.69 109 ALA A O 1
ATOM 808 N N . TYR A 1 110 ? 7.277 4.190 -13.441 1.00 86.62 110 TYR A N 1
ATOM 809 C CA . TYR A 1 110 ? 6.811 3.716 -14.741 1.00 86.62 110 TYR A CA 1
ATOM 810 C C . TYR A 1 110 ? 6.811 4.843 -15.773 1.00 86.62 110 TYR A C 1
ATOM 812 O O . TYR A 1 110 ? 6.768 6.027 -15.442 1.00 86.62 110 TYR A O 1
ATOM 820 N N . GLY A 1 111 ? 6.878 4.459 -17.042 1.00 86.50 111 GLY A N 1
ATOM 821 C CA . GLY A 1 111 ? 6.688 5.348 -18.173 1.00 86.50 111 GLY A CA 1
ATOM 822 C C . GLY A 1 111 ? 5.211 5.621 -18.434 1.00 86.50 111 GLY A C 1
ATOM 823 O O . GLY A 1 111 ? 4.351 4.777 -18.184 1.00 86.50 111 GLY A O 1
ATOM 824 N N . ILE A 1 112 ? 4.909 6.790 -18.977 1.00 87.06 112 ILE A N 1
ATOM 825 C CA . ILE A 1 112 ? 3.581 7.124 -19.498 1.00 87.06 112 ILE A CA 1
ATOM 826 C C . ILE A 1 112 ? 3.694 7.817 -20.857 1.00 87.06 112 ILE A C 1
ATOM 828 O O . ILE A 1 112 ? 4.714 8.424 -21.168 1.00 87.06 112 ILE A O 1
ATOM 832 N N . ASP A 1 113 ? 2.666 7.681 -21.694 1.00 87.81 113 ASP A N 1
ATOM 833 C CA . ASP A 1 113 ? 2.597 8.341 -23.008 1.00 87.81 113 ASP A CA 1
ATOM 834 C C . ASP A 1 113 ? 2.453 9.864 -22.828 1.00 87.81 113 ASP A C 1
ATOM 836 O O . ASP A 1 113 ? 1.804 10.329 -21.887 1.00 87.81 113 ASP A O 1
ATOM 840 N N . GLU A 1 114 ? 3.037 10.629 -23.753 1.00 84.88 114 GLU A N 1
ATOM 841 C CA . GLU A 1 114 ? 2.987 12.097 -23.817 1.00 84.88 114 GLU A CA 1
ATOM 842 C C . GLU A 1 114 ? 1.589 12.685 -23.586 1.00 84.88 114 GLU A C 1
ATOM 844 O O . GLU A 1 114 ? 1.444 13.714 -22.934 1.00 84.88 114 GLU A O 1
ATOM 849 N N . LYS A 1 115 ? 0.534 12.024 -24.076 1.00 85.44 115 LYS A N 1
ATOM 850 C CA . LYS A 1 115 ? -0.853 12.491 -23.926 1.00 85.44 115 LYS A CA 1
ATOM 851 C C . LYS A 1 115 ? -1.341 12.504 -22.480 1.00 85.44 115 LYS A C 1
ATOM 853 O O . LYS A 1 115 ? -2.304 13.204 -22.176 1.00 85.44 115 LYS A O 1
ATOM 858 N N . PHE A 1 116 ? -0.726 11.698 -21.620 1.00 84.62 116 PHE A N 1
ATOM 859 C CA . PHE A 1 116 ? -1.033 11.621 -20.193 1.00 84.62 116 PHE A CA 1
ATOM 860 C C . PHE A 1 116 ? 0.021 12.321 -19.333 1.00 84.62 116 PHE A C 1
ATOM 862 O O . PHE A 1 116 ? -0.198 12.488 -18.130 1.00 84.62 116 PHE A O 1
ATOM 869 N N . ALA A 1 117 ? 1.139 12.724 -19.940 1.00 81.88 117 ALA A N 1
ATOM 870 C CA . ALA A 1 117 ? 2.205 13.430 -19.263 1.00 81.88 117 ALA A CA 1
ATOM 871 C C . ALA A 1 117 ? 1.740 14.827 -18.848 1.00 81.88 117 ALA A C 1
ATOM 873 O O . ALA A 1 117 ? 1.231 15.605 -19.658 1.00 81.88 117 ALA A O 1
ATOM 874 N N . GLN A 1 118 ? 1.888 15.146 -17.562 1.00 73.56 118 GLN A N 1
ATOM 875 C CA . GLN A 1 118 ? 1.597 16.483 -17.045 1.00 73.56 118 GLN A CA 1
ATOM 876 C C . GLN A 1 118 ? 2.842 17.380 -17.103 1.00 73.56 118 GLN A C 1
ATOM 878 O O . GLN A 1 118 ? 3.972 16.918 -17.269 1.00 73.56 118 GLN A O 1
ATOM 883 N N . SER A 1 119 ? 2.642 18.693 -16.956 1.00 66.44 119 SER A N 1
ATOM 884 C CA . SER A 1 119 ? 3.743 19.657 -16.877 1.00 66.44 119 SER A CA 1
ATOM 885 C C . SER A 1 119 ? 4.696 19.307 -15.729 1.00 66.44 119 SER A C 1
ATOM 887 O O . SER A 1 119 ? 4.250 19.184 -14.593 1.00 66.44 119 SER A O 1
ATOM 889 N N . GLY A 1 120 ? 5.992 19.190 -16.023 1.00 68.38 120 GLY A N 1
ATOM 890 C CA . GLY A 1 120 ? 7.034 18.816 -15.057 1.00 68.38 120 GLY A CA 1
ATOM 891 C C . GLY A 1 120 ? 7.684 17.472 -15.382 1.00 68.38 120 GLY A C 1
ATOM 892 O O . GLY A 1 120 ? 8.857 17.270 -15.078 1.00 68.38 120 GLY A O 1
ATOM 893 N N . GLU A 1 121 ? 6.974 16.578 -16.075 1.00 77.88 121 GLU A N 1
ATOM 894 C CA . GLU A 1 121 ? 7.510 15.257 -16.409 1.00 77.88 121 GLU A CA 1
ATOM 895 C C . GLU A 1 121 ? 8.629 15.327 -17.428 1.00 77.88 121 GLU A C 1
ATOM 897 O O . GLU A 1 121 ? 8.612 16.141 -18.355 1.00 77.88 121 GLU A O 1
ATOM 902 N N . THR A 1 122 ? 9.610 14.440 -17.273 1.00 77.75 122 THR A N 1
ATOM 903 C CA . THR A 1 122 ? 10.745 14.415 -18.188 1.00 77.75 122 THR A CA 1
ATOM 904 C C . THR A 1 122 ? 10.780 13.160 -19.048 1.00 77.75 122 THR A C 1
ATOM 906 O O . THR A 1 122 ? 10.503 12.053 -18.590 1.00 77.75 122 THR A O 1
ATOM 909 N N . GLN A 1 123 ? 11.153 13.353 -20.313 1.00 81.19 123 GLN A N 1
ATOM 910 C CA . GLN A 1 123 ? 11.206 12.307 -21.325 1.00 81.19 123 GLN A CA 1
ATOM 911 C C . GLN A 1 123 ? 12.169 11.177 -20.923 1.00 81.19 123 GLN A C 1
ATOM 913 O O . GLN A 1 123 ? 13.334 11.411 -20.584 1.00 81.19 123 GLN A O 1
ATOM 918 N N . LEU A 1 124 ? 11.691 9.941 -21.002 1.00 79.38 124 LEU A N 1
ATOM 919 C CA . LEU A 1 124 ? 12.508 8.740 -20.917 1.00 79.38 124 LEU A CA 1
ATOM 920 C C . LEU A 1 124 ? 13.384 8.591 -22.160 1.00 79.38 124 LEU A C 1
ATOM 922 O O . LEU A 1 124 ? 13.083 9.119 -23.231 1.00 79.38 124 LEU A O 1
ATOM 926 N N . THR A 1 125 ? 14.476 7.839 -22.027 1.00 76.75 125 THR A N 1
ATOM 927 C CA . THR A 1 125 ? 15.266 7.419 -23.196 1.00 76.75 125 THR A CA 1
ATOM 928 C C . THR A 1 125 ? 14.561 6.337 -24.014 1.00 76.75 125 THR A C 1
ATOM 930 O O . THR A 1 125 ? 15.029 6.005 -25.097 1.00 76.75 125 THR A O 1
ATOM 933 N N . ALA A 1 126 ? 13.477 5.766 -23.486 1.00 78.38 126 ALA A N 1
ATOM 934 C CA . ALA A 1 126 ? 12.719 4.703 -24.120 1.00 78.38 126 ALA A CA 1
ATOM 935 C C . ALA A 1 126 ? 11.482 5.233 -24.861 1.00 78.38 126 ALA A C 1
ATOM 937 O O . ALA A 1 126 ? 10.873 6.234 -24.469 1.00 78.38 126 ALA A O 1
ATOM 938 N N . GLU A 1 127 ? 11.112 4.516 -25.917 1.00 83.25 127 GLU A N 1
ATOM 939 C CA . GLU A 1 127 ? 9.893 4.723 -26.691 1.00 83.25 127 GLU A CA 1
ATOM 940 C C . GLU A 1 127 ? 8.965 3.516 -26.516 1.00 83.25 127 GLU A C 1
ATOM 942 O O . GLU A 1 127 ? 9.410 2.403 -26.221 1.00 83.25 127 GLU A O 1
ATOM 947 N N . ASP A 1 128 ? 7.663 3.736 -26.671 1.00 85.38 128 ASP A N 1
ATOM 948 C CA . ASP A 1 128 ? 6.691 2.650 -26.690 1.00 85.38 128 ASP A CA 1
ATOM 949 C C . ASP A 1 128 ? 6.798 1.798 -27.968 1.00 85.38 128 ASP A C 1
ATOM 951 O O . ASP A 1 128 ? 7.575 2.075 -28.883 1.00 85.38 128 ASP A O 1
ATOM 955 N N . CYS A 1 129 ? 5.965 0.760 -28.067 1.00 83.75 129 CYS A N 1
ATOM 956 C CA . CYS A 1 129 ? 5.930 -0.119 -29.242 1.00 83.75 129 CYS A CA 1
ATOM 957 C C . CYS A 1 129 ? 5.508 0.525 -30.551 1.00 83.75 129 CYS A C 1
ATOM 959 O O . CYS A 1 129 ? 5.560 -0.115 -31.601 1.00 83.75 129 CYS A O 1
ATOM 961 N N . PHE A 1 130 ? 5.094 1.778 -30.497 1.00 88.12 130 PHE A N 1
ATOM 962 C CA . PHE A 1 130 ? 4.665 2.554 -31.637 1.00 88.12 130 PHE A CA 1
ATOM 963 C C . PHE A 1 130 ? 5.620 3.725 -31.907 1.00 88.12 130 PHE A C 1
ATOM 965 O O . PHE A 1 130 ? 5.278 4.597 -32.705 1.00 88.12 130 PHE A O 1
ATOM 972 N N . GLY A 1 131 ? 6.800 3.750 -31.270 1.00 85.75 131 GLY A N 1
ATOM 973 C CA . GLY A 1 131 ? 7.796 4.813 -31.424 1.00 85.75 131 GLY A CA 1
ATOM 974 C C . GLY A 1 131 ? 7.381 6.132 -30.770 1.00 85.75 131 GLY A C 1
ATOM 975 O O . GLY A 1 131 ? 7.850 7.201 -31.159 1.00 85.75 131 GLY A O 1
ATOM 976 N N . ARG A 1 132 ? 6.443 6.102 -29.817 1.00 87.38 132 ARG A N 1
ATOM 977 C CA . ARG A 1 132 ? 6.044 7.288 -29.059 1.00 87.38 132 ARG A CA 1
ATOM 978 C C . ARG A 1 132 ? 6.952 7.463 -27.867 1.00 87.38 132 ARG A C 1
ATOM 980 O O . ARG A 1 132 ? 7.302 6.514 -27.170 1.00 87.38 132 ARG A O 1
ATOM 987 N N . LYS A 1 133 ? 7.270 8.718 -27.593 1.00 86.56 133 LYS A N 1
ATOM 988 C CA . LYS A 1 133 ? 8.074 9.097 -26.442 1.00 86.56 133 LYS A CA 1
ATOM 989 C C . LYS A 1 133 ? 7.330 8.788 -25.152 1.00 86.56 133 LYS A C 1
ATOM 991 O O . LYS A 1 133 ? 6.150 9.111 -25.011 1.00 86.56 133 LYS A O 1
ATOM 996 N N . LEU A 1 134 ? 8.057 8.214 -24.204 1.00 87.19 134 LEU A N 1
ATOM 997 C CA . LEU A 1 134 ? 7.566 7.999 -22.855 1.00 87.19 134 LEU A CA 1
ATOM 998 C C . LEU A 1 134 ? 8.096 9.070 -21.908 1.00 87.19 134 LEU A C 1
ATOM 1000 O O . LEU A 1 134 ? 9.178 9.620 -22.107 1.00 87.19 134 LEU A O 1
ATOM 1004 N N . TYR A 1 135 ? 7.333 9.336 -20.860 1.00 86.00 135 TYR A N 1
ATOM 1005 C CA . TYR A 1 135 ? 7.627 10.309 -19.819 1.00 86.00 135 TYR A CA 1
ATOM 1006 C C . TYR A 1 135 ? 7.723 9.608 -18.471 1.00 86.00 135 TYR A C 1
ATOM 1008 O O . TYR A 1 135 ? 7.021 8.629 -18.213 1.00 86.00 135 TYR A O 1
ATOM 1016 N N . TYR A 1 136 ? 8.647 10.076 -17.638 1.00 84.06 136 TYR A N 1
ATOM 1017 C CA . TYR A 1 136 ? 8.903 9.505 -16.328 1.00 84.06 136 TYR A CA 1
ATOM 1018 C C . TYR A 1 136 ? 7.802 9.878 -15.341 1.00 84.06 136 TYR A C 1
ATOM 1020 O O . TYR A 1 136 ? 7.516 11.059 -15.135 1.00 84.06 136 TYR A O 1
ATOM 1028 N N . ARG A 1 137 ? 7.264 8.871 -14.654 1.00 86.19 137 ARG A N 1
ATOM 1029 C CA . ARG A 1 137 ? 6.378 9.059 -13.513 1.00 86.19 137 ARG A CA 1
ATOM 1030 C C . ARG A 1 137 ? 6.835 8.216 -12.339 1.00 86.19 137 ARG A C 1
ATOM 1032 O O . ARG A 1 137 ? 7.126 7.029 -12.480 1.00 86.19 137 ARG A O 1
ATOM 1039 N N . ASN A 1 138 ? 6.847 8.844 -11.170 1.00 84.31 138 ASN A N 1
ATOM 1040 C CA . ASN A 1 138 ? 7.174 8.200 -9.914 1.00 84.31 138 ASN A CA 1
ATOM 1041 C C . ASN A 1 138 ? 6.095 8.480 -8.868 1.00 84.31 138 ASN A C 1
ATOM 1043 O O . ASN A 1 138 ? 5.772 9.641 -8.625 1.00 84.31 138 ASN A O 1
ATOM 1047 N N . MET A 1 139 ? 5.560 7.432 -8.250 1.00 87.94 139 MET A N 1
ATOM 1048 C CA . MET A 1 139 ? 4.573 7.519 -7.176 1.00 87.94 139 MET A CA 1
ATOM 1049 C C . MET A 1 139 ? 5.134 6.912 -5.896 1.00 87.94 139 MET A C 1
ATOM 1051 O O . MET A 1 139 ? 5.550 5.758 -5.877 1.00 87.94 139 MET A O 1
ATOM 1055 N N . VAL A 1 140 ? 5.110 7.684 -4.818 1.00 87.06 140 VAL A N 1
ATOM 1056 C CA . VAL A 1 140 ? 5.606 7.313 -3.495 1.00 87.06 140 VAL A CA 1
ATOM 1057 C C . VAL A 1 140 ? 4.424 7.166 -2.544 1.00 87.06 140 VAL A C 1
ATOM 1059 O O . VAL A 1 140 ? 3.657 8.107 -2.357 1.00 87.06 140 VAL A O 1
ATOM 1062 N N . TYR A 1 141 ? 4.311 5.996 -1.924 1.00 90.56 141 TYR A N 1
ATOM 1063 C CA . TYR A 1 141 ? 3.335 5.676 -0.886 1.00 90.56 141 TYR A CA 1
ATOM 1064 C C . TYR A 1 141 ? 4.097 5.415 0.403 1.00 90.56 141 TYR A C 1
ATOM 1066 O O . TYR A 1 141 ? 4.714 4.362 0.557 1.00 90.56 141 TYR A O 1
ATOM 1074 N N . GLN A 1 142 ? 4.096 6.372 1.322 1.00 88.19 142 GLN A N 1
ATOM 1075 C CA . GLN A 1 142 ? 4.910 6.294 2.533 1.00 88.19 142 GLN A CA 1
ATOM 1076 C C . GLN A 1 142 ? 4.194 6.910 3.724 1.00 88.19 142 GLN A C 1
ATOM 1078 O O . GLN A 1 142 ? 3.359 7.794 3.547 1.00 88.19 142 GLN A O 1
ATOM 1083 N N . ASN A 1 143 ? 4.516 6.470 4.939 1.00 88.00 143 ASN A N 1
ATOM 1084 C CA . ASN A 1 143 ? 3.945 7.085 6.135 1.00 88.00 143 ASN A CA 1
ATOM 1085 C C . ASN A 1 143 ? 4.231 8.585 6.132 1.00 88.00 143 ASN A C 1
ATOM 1087 O O . ASN A 1 143 ? 5.360 9.020 5.879 1.00 88.00 143 ASN A O 1
ATOM 1091 N N . CYS A 1 144 ? 3.210 9.373 6.430 1.00 83.69 144 CYS A N 1
ATOM 1092 C CA . CYS A 1 144 ? 3.399 10.789 6.637 1.00 83.69 144 CYS A CA 1
ATOM 1093 C C . CYS A 1 144 ? 4.321 10.998 7.856 1.00 83.69 144 CYS A C 1
ATOM 1095 O O . CYS A 1 144 ? 4.331 10.210 8.807 1.00 83.69 144 CYS A O 1
ATOM 1097 N N . GLY A 1 145 ? 5.163 12.033 7.789 1.00 81.88 145 GLY A N 1
ATOM 1098 C CA . GLY A 1 145 ? 6.109 12.359 8.858 1.00 81.88 145 GLY A CA 1
ATOM 1099 C C . GLY A 1 145 ? 5.416 12.820 10.146 1.00 81.88 145 GLY A C 1
ATOM 1100 O O . GLY A 1 145 ? 4.209 12.665 10.327 1.00 81.88 145 GLY A O 1
ATOM 1101 N N . ASP A 1 146 ? 6.165 13.477 11.028 1.00 77.19 146 ASP A N 1
ATOM 1102 C CA . ASP A 1 146 ? 5.705 13.824 12.384 1.00 77.19 146 ASP A CA 1
ATOM 1103 C C . ASP A 1 146 ? 4.443 14.705 12.437 1.00 77.19 146 ASP A C 1
ATOM 1105 O O . ASP A 1 146 ? 3.756 14.761 13.455 1.00 77.19 146 ASP A O 1
ATOM 1109 N N . THR A 1 147 ? 4.108 15.403 11.347 1.00 77.50 147 THR A N 1
ATOM 1110 C CA . THR A 1 147 ? 2.887 16.218 11.261 1.00 77.50 147 THR A CA 1
ATOM 1111 C C . THR A 1 147 ? 1.609 15.371 11.267 1.00 77.50 147 THR A C 1
ATOM 1113 O O . THR A 1 147 ? 0.605 15.807 11.837 1.00 77.50 147 THR A O 1
ATOM 1116 N N . TYR A 1 148 ? 1.655 14.175 10.669 1.00 81.38 148 TYR A N 1
ATOM 1117 C CA . TYR A 1 148 ? 0.526 13.250 10.520 1.00 81.38 148 TYR A CA 1
ATOM 1118 C C . TYR A 1 148 ? 1.004 11.798 10.707 1.00 81.38 148 TYR A C 1
ATOM 1120 O O . TYR A 1 148 ? 1.022 11.022 9.760 1.00 81.38 148 TYR A O 1
ATOM 1128 N N . PRO A 1 149 ? 1.414 11.398 11.920 1.00 77.69 149 PRO A N 1
ATOM 1129 C CA . PRO A 1 149 ? 2.151 10.149 12.132 1.00 77.69 149 PRO A CA 1
ATOM 1130 C C . PRO A 1 149 ? 1.347 8.873 11.835 1.00 77.69 149 PRO A C 1
ATOM 1132 O O . PRO A 1 149 ? 1.943 7.802 11.724 1.00 77.69 149 PRO A O 1
ATOM 1135 N N . GLU A 1 150 ? 0.020 8.981 11.740 1.00 78.38 150 GLU A N 1
ATOM 1136 C CA . GLU A 1 150 ? -0.917 7.871 11.531 1.00 78.38 150 GLU A CA 1
ATOM 1137 C C . GLU A 1 150 ? -1.476 7.809 10.099 1.00 78.38 150 GLU A C 1
ATOM 1139 O O . GLU A 1 150 ? -2.299 6.943 9.809 1.00 78.38 150 GLU A O 1
ATOM 1144 N N . ASP A 1 151 ? -1.053 8.714 9.215 1.00 85.88 151 ASP A N 1
ATOM 1145 C CA . ASP A 1 151 ? -1.562 8.808 7.847 1.00 85.88 151 ASP A CA 1
ATOM 1146 C C . ASP A 1 151 ? -0.548 8.256 6.838 1.00 85.88 151 ASP A C 1
ATOM 1148 O O . ASP A 1 151 ? 0.668 8.281 7.060 1.00 85.88 151 ASP A O 1
ATOM 1152 N N . LEU A 1 152 ? -1.051 7.807 5.688 1.00 88.94 152 LEU A N 1
ATOM 1153 C CA . LEU A 1 152 ? -0.238 7.395 4.548 1.00 88.94 152 LEU A CA 1
ATOM 1154 C C . LEU A 1 152 ? -0.251 8.503 3.497 1.00 88.94 152 LEU A C 1
ATOM 1156 O O . LEU A 1 152 ? -1.304 8.857 2.978 1.00 88.94 152 LEU A O 1
ATOM 1160 N N . CYS A 1 153 ? 0.915 9.027 3.153 1.00 90.75 153 CYS A N 1
ATOM 1161 C CA . CYS A 1 153 ? 1.085 10.071 2.155 1.00 90.75 153 CYS A CA 1
ATOM 1162 C C . CYS A 1 153 ? 1.277 9.453 0.764 1.00 90.75 153 CYS A C 1
ATOM 1164 O O . CYS A 1 153 ? 2.069 8.522 0.591 1.00 90.75 153 CYS A O 1
ATOM 1166 N N . ILE A 1 154 ? 0.572 10.008 -0.221 1.00 92.00 154 ILE A N 1
ATOM 1167 C CA . ILE A 1 154 ? 0.673 9.672 -1.641 1.00 92.00 154 ILE A CA 1
ATOM 1168 C C . ILE A 1 154 ? 1.302 10.860 -2.347 1.00 92.00 154 ILE A C 1
ATOM 1170 O O . ILE A 1 154 ? 0.727 11.949 -2.399 1.00 92.00 154 ILE A O 1
ATOM 1174 N N . GLN A 1 155 ? 2.495 10.656 -2.888 1.00 87.88 155 GLN A N 1
ATOM 1175 C CA . GLN A 1 155 ? 3.280 11.743 -3.442 1.00 87.88 155 GLN A CA 1
ATOM 1176 C C . GLN A 1 155 ? 3.813 11.379 -4.823 1.00 87.88 155 GLN A C 1
ATOM 1178 O O . GLN A 1 155 ? 4.491 10.372 -5.005 1.00 87.88 155 GLN A O 1
ATOM 1183 N N . GLY A 1 156 ? 3.488 12.205 -5.809 1.00 84.69 156 GLY A N 1
ATOM 1184 C CA . GLY A 1 156 ? 3.877 12.024 -7.199 1.00 84.69 156 GLY A CA 1
ATOM 1185 C C . GLY A 1 156 ? 5.011 12.964 -7.574 1.00 84.69 156 GLY A C 1
ATOM 1186 O O . GLY A 1 156 ? 4.975 14.153 -7.251 1.00 84.69 156 GLY A O 1
ATOM 1187 N N . ARG A 1 157 ? 5.999 12.433 -8.287 1.00 78.19 157 ARG A N 1
ATOM 1188 C CA . ARG A 1 157 ? 7.169 13.167 -8.761 1.00 78.19 157 ARG A CA 1
ATOM 1189 C C . ARG A 1 157 ? 7.371 12.934 -10.251 1.00 78.19 157 ARG A C 1
ATOM 1191 O O . ARG A 1 157 ? 7.322 11.802 -10.733 1.00 78.19 157 ARG A O 1
ATOM 1198 N N . SER A 1 158 ? 7.641 14.018 -10.957 1.00 73.31 158 SER A N 1
ATOM 1199 C CA . SER A 1 158 ? 7.809 14.053 -12.408 1.00 73.31 158 SER A CA 1
ATOM 1200 C C . SER A 1 158 ? 9.255 13.822 -12.887 1.00 73.31 158 SER A C 1
ATOM 1202 O O . SER A 1 158 ? 9.505 13.524 -14.057 1.00 73.31 158 SER A O 1
ATOM 1204 N N . VAL A 1 159 ? 10.224 13.911 -11.964 1.00 70.50 159 VAL A N 1
ATOM 1205 C CA . VAL A 1 159 ? 11.666 13.740 -12.214 1.00 70.50 159 VAL A CA 1
ATOM 1206 C C . VAL A 1 159 ? 12.306 12.935 -11.092 1.00 70.50 159 VAL A C 1
ATOM 1208 O O . VAL A 1 159 ? 12.172 13.313 -9.939 1.00 70.50 159 VAL A O 1
ATOM 1211 N N . ALA A 1 160 ? 13.080 11.895 -11.401 1.00 61.75 160 ALA A N 1
ATOM 1212 C CA . ALA A 1 160 ? 13.812 11.067 -10.432 1.00 61.75 160 ALA A CA 1
ATOM 1213 C C . ALA A 1 160 ? 14.499 11.870 -9.302 1.00 61.75 160 ALA A C 1
ATOM 1215 O O . ALA A 1 160 ? 14.293 11.601 -8.120 1.00 61.75 160 ALA A O 1
ATOM 1216 N N . THR A 1 161 ? 15.254 12.908 -9.665 1.00 58.91 161 THR A N 1
ATOM 1217 C CA . THR A 1 161 ? 16.128 13.672 -8.760 1.00 58.91 161 THR A CA 1
ATOM 1218 C C . THR A 1 161 ? 15.473 14.894 -8.106 1.00 58.91 161 THR A C 1
ATOM 1220 O O . THR A 1 161 ? 16.144 15.621 -7.377 1.00 58.91 161 THR A O 1
ATOM 1223 N N . SER A 1 162 ? 14.201 15.191 -8.393 1.00 63.56 162 SER A N 1
ATOM 1224 C CA . SER A 1 162 ? 13.523 16.358 -7.808 1.00 63.56 162 SER A CA 1
ATOM 1225 C C . SER A 1 162 ? 13.212 16.108 -6.337 1.00 63.56 162 SER A C 1
ATOM 1227 O O . SER A 1 162 ? 12.579 15.119 -6.028 1.00 63.56 162 SER A O 1
ATOM 1229 N N . ASN A 1 163 ? 13.544 17.005 -5.412 1.00 63.31 163 ASN A N 1
ATOM 1230 C CA . ASN A 1 163 ? 13.054 16.874 -4.029 1.00 63.31 163 ASN A CA 1
ATOM 1231 C C . ASN A 1 163 ? 11.592 17.326 -3.863 1.00 63.31 163 ASN A C 1
ATOM 1233 O O . ASN A 1 163 ? 11.037 17.206 -2.774 1.00 63.31 163 ASN A O 1
ATOM 1237 N N . ASN A 1 164 ? 10.975 17.852 -4.924 1.00 68.25 164 ASN A N 1
ATOM 1238 C CA . ASN A 1 164 ? 9.634 18.414 -4.890 1.00 68.25 164 ASN A CA 1
ATOM 1239 C C . ASN A 1 164 ? 8.607 17.431 -5.469 1.00 68.25 164 ASN A C 1
ATOM 1241 O O . ASN A 1 164 ? 8.848 16.839 -6.523 1.00 68.25 164 ASN A O 1
ATOM 1245 N N . PHE A 1 165 ? 7.468 17.286 -4.791 1.00 72.94 165 PHE A N 1
ATOM 1246 C CA . PHE A 1 165 ? 6.328 16.489 -5.251 1.00 72.94 165 PHE A CA 1
ATOM 1247 C C . PHE A 1 165 ? 5.379 17.379 -6.046 1.00 72.94 165 PHE A C 1
ATOM 1249 O O . PHE A 1 165 ? 4.535 18.073 -5.486 1.00 72.94 165 PHE A O 1
ATOM 1256 N N . ASP A 1 166 ? 5.585 17.418 -7.355 1.00 73.88 166 ASP A N 1
ATOM 1257 C CA . ASP A 1 166 ? 4.945 18.359 -8.268 1.00 73.88 166 ASP A CA 1
ATOM 1258 C C . ASP A 1 166 ? 3.723 17.788 -9.000 1.00 73.88 166 ASP A C 1
ATOM 1260 O O . ASP A 1 166 ? 2.971 18.553 -9.596 1.00 73.88 166 ASP A O 1
ATOM 1264 N N . LEU A 1 167 ? 3.495 16.470 -8.933 1.00 76.69 167 LEU A N 1
ATOM 1265 C CA . LEU A 1 167 ? 2.373 15.820 -9.624 1.00 76.69 167 LEU A CA 1
ATOM 1266 C C . LEU A 1 167 ? 1.173 15.560 -8.713 1.00 76.69 167 LEU A C 1
ATOM 1268 O O . LEU A 1 167 ? 0.037 15.859 -9.069 1.00 76.69 167 LEU A O 1
ATOM 1272 N N . VAL A 1 168 ? 1.414 14.931 -7.564 1.00 83.56 168 VAL A N 1
ATOM 1273 C CA . VAL A 1 168 ? 0.372 14.508 -6.619 1.00 83.56 168 VAL A CA 1
ATOM 1274 C C . VAL A 1 168 ? 0.890 14.739 -5.209 1.00 83.56 168 VAL A C 1
ATOM 1276 O O . VAL A 1 168 ? 2.051 14.451 -4.926 1.00 83.56 168 VAL A O 1
ATOM 1279 N N . ASN A 1 169 ? 0.037 15.247 -4.328 1.00 86.81 169 ASN A N 1
ATOM 1280 C CA . ASN A 1 169 ? 0.316 15.348 -2.902 1.00 86.81 169 ASN A CA 1
ATOM 1281 C C . ASN A 1 169 ? -1.003 15.180 -2.145 1.00 86.81 169 ASN A C 1
ATOM 1283 O O . ASN A 1 169 ? -1.736 16.146 -1.942 1.00 86.81 169 ASN A O 1
ATOM 1287 N N . ASP A 1 170 ? -1.318 13.936 -1.809 1.00 90.31 170 ASP A N 1
ATOM 1288 C CA . ASP A 1 170 ? -2.559 13.533 -1.150 1.00 90.31 170 ASP A CA 1
ATOM 1289 C C . ASP A 1 170 ? -2.248 12.620 0.048 1.00 90.31 170 ASP A C 1
ATOM 1291 O O . ASP A 1 170 ? -1.098 12.216 0.252 1.00 90.31 170 ASP A O 1
ATOM 1295 N N . ARG A 1 171 ? -3.251 12.290 0.865 1.00 89.00 171 ARG A N 1
ATOM 1296 C CA . ARG A 1 171 ? -3.087 11.376 2.000 1.00 89.00 171 ARG A CA 1
ATOM 1297 C C . ARG A 1 171 ? -4.301 10.486 2.231 1.00 89.00 171 ARG A C 1
ATOM 1299 O O . ARG A 1 171 ? -5.441 10.876 2.006 1.00 89.00 171 ARG A O 1
ATOM 1306 N N . ILE A 1 172 ? -4.044 9.311 2.790 1.00 87.38 172 ILE A N 1
ATOM 1307 C CA . ILE A 1 172 ? -5.055 8.406 3.328 1.00 87.38 172 ILE A CA 1
ATOM 1308 C C . ILE A 1 172 ? -4.996 8.495 4.846 1.00 87.38 172 ILE A C 1
ATOM 1310 O O . ILE A 1 172 ? -3.990 8.146 5.466 1.00 87.38 172 ILE A O 1
ATOM 1314 N N . GLU A 1 173 ? -6.087 8.968 5.437 1.00 84.75 173 GLU A N 1
ATOM 1315 C CA . GLU A 1 173 ? -6.154 9.230 6.871 1.00 84.75 173 GLU A CA 1
ATOM 1316 C C . GLU A 1 173 ? -6.290 7.945 7.697 1.00 84.75 173 GLU A C 1
ATOM 1318 O O . GLU A 1 173 ? -7.074 7.042 7.380 1.00 84.75 173 GLU A O 1
ATOM 1323 N N . GLY A 1 174 ? -5.553 7.889 8.808 1.0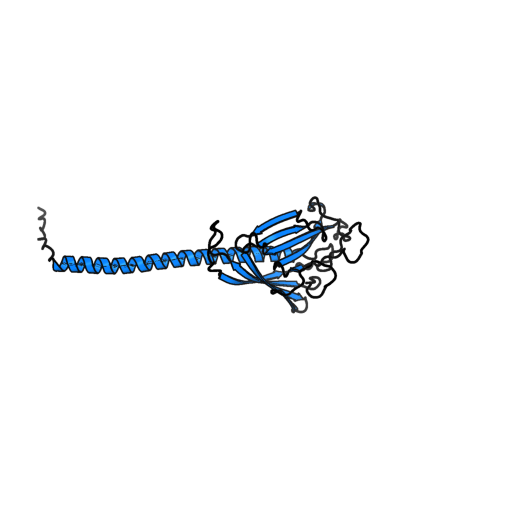0 77.81 174 GLY A N 1
ATOM 1324 C CA . GLY A 1 174 ? -5.606 6.820 9.801 1.00 77.81 174 GLY A CA 1
ATOM 1325 C C . GLY A 1 174 ? -5.193 5.445 9.276 1.00 77.81 174 GLY A C 1
ATOM 1326 O O . GLY A 1 174 ? -5.765 4.437 9.708 1.00 77.81 174 GLY A O 1
ATOM 1327 N N . VAL A 1 175 ? -4.233 5.414 8.351 1.00 83.00 175 VAL A N 1
ATOM 1328 C CA . VAL A 1 175 ? -3.536 4.216 7.880 1.00 83.00 175 VAL A CA 1
ATOM 1329 C C . VAL A 1 175 ? -2.035 4.436 7.992 1.00 83.00 175 VAL A C 1
ATOM 1331 O O . VAL A 1 175 ? -1.464 5.229 7.253 1.00 83.00 175 VAL A O 1
ATOM 1334 N N . ARG A 1 176 ? -1.383 3.647 8.844 1.00 86.06 176 ARG A N 1
ATOM 1335 C CA . ARG A 1 176 ? 0.073 3.633 8.980 1.00 86.06 176 ARG A CA 1
ATOM 1336 C C . ARG A 1 176 ? 0.636 2.261 8.656 1.00 86.06 176 ARG A C 1
ATOM 1338 O O . ARG A 1 176 ? 0.162 1.260 9.190 1.00 86.06 176 ARG A O 1
ATOM 1345 N N . ILE A 1 177 ? 1.664 2.207 7.818 1.00 85.44 177 ILE A N 1
ATOM 1346 C CA . ILE A 1 177 ? 2.346 0.969 7.438 1.00 85.44 177 ILE A CA 1
ATOM 1347 C C . ILE A 1 177 ? 3.538 0.723 8.371 1.00 85.44 177 ILE A C 1
ATOM 1349 O O . ILE A 1 177 ? 4.458 1.530 8.445 1.00 85.44 177 ILE A O 1
ATOM 1353 N N . GLU A 1 178 ? 3.564 -0.418 9.055 1.00 82.31 178 GLU A N 1
ATOM 1354 C CA . GLU A 1 178 ? 4.675 -0.815 9.939 1.00 82.31 178 GLU A CA 1
ATOM 1355 C C . GLU A 1 178 ? 5.707 -1.700 9.228 1.00 82.31 178 GLU A C 1
ATOM 1357 O O . GLU A 1 178 ? 6.908 -1.637 9.489 1.00 82.31 178 GLU A O 1
ATOM 1362 N N . LYS A 1 179 ? 5.234 -2.560 8.325 1.00 79.69 179 LYS A N 1
ATOM 1363 C CA . LYS A 1 179 ? 6.057 -3.520 7.586 1.00 79.69 179 LYS A CA 1
ATO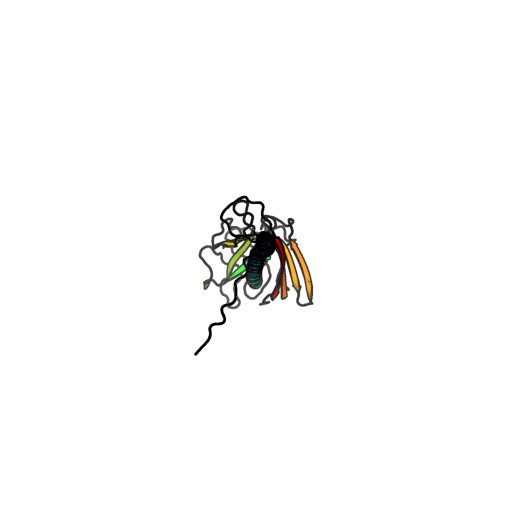M 1364 C C . LYS A 1 179 ? 5.439 -3.757 6.220 1.00 79.69 179 LYS A C 1
ATOM 1366 O O . LYS A 1 179 ? 4.219 -3.901 6.143 1.00 79.69 179 LYS A O 1
ATOM 1371 N N . ILE A 1 180 ? 6.282 -3.852 5.196 1.00 79.81 180 ILE A N 1
ATOM 1372 C CA . ILE A 1 180 ? 5.911 -4.309 3.857 1.00 79.81 180 ILE A CA 1
ATOM 1373 C C . ILE A 1 180 ? 6.761 -5.534 3.538 1.00 79.81 180 ILE A C 1
ATOM 1375 O O . ILE A 1 180 ? 7.983 -5.486 3.643 1.00 79.81 180 ILE A O 1
ATOM 1379 N N . VAL A 1 181 ? 6.130 -6.637 3.153 1.00 80.81 181 VAL A N 1
ATOM 1380 C CA . VAL A 1 181 ? 6.826 -7.762 2.519 1.00 80.81 181 VAL A CA 1
ATOM 1381 C C . VAL A 1 181 ? 6.326 -7.871 1.096 1.00 80.81 181 VAL A C 1
ATOM 1383 O O . VAL A 1 181 ? 5.118 -7.891 0.863 1.00 80.81 181 VAL A O 1
ATOM 1386 N N . LEU A 1 182 ? 7.265 -7.908 0.162 1.00 81.31 182 LEU A N 1
ATOM 1387 C CA . LEU A 1 182 ? 7.008 -8.099 -1.251 1.00 81.31 182 LEU A CA 1
ATOM 1388 C C . LEU A 1 182 ? 7.463 -9.500 -1.614 1.00 81.31 182 LEU A C 1
ATOM 1390 O O . LEU A 1 182 ? 8.624 -9.849 -1.419 1.00 81.31 182 LEU A O 1
ATOM 1394 N N . THR A 1 183 ? 6.554 -10.299 -2.150 1.00 82.69 183 THR A N 1
ATOM 1395 C CA . THR A 1 183 ? 6.901 -11.608 -2.697 1.00 82.69 183 THR A CA 1
ATOM 1396 C C . THR A 1 183 ? 6.624 -11.597 -4.187 1.00 82.69 183 THR A C 1
ATOM 1398 O O . THR A 1 183 ? 5.486 -11.376 -4.606 1.00 82.69 183 THR A O 1
ATOM 1401 N N . LEU A 1 184 ? 7.660 -11.836 -4.980 1.00 82.00 184 LEU A N 1
ATOM 1402 C CA . LEU A 1 184 ? 7.563 -12.041 -6.415 1.00 82.00 184 LEU A CA 1
ATOM 1403 C C . LEU A 1 184 ? 7.510 -13.534 -6.708 1.00 82.00 184 LEU A C 1
ATOM 1405 O O . LEU A 1 184 ? 8.238 -14.304 -6.088 1.00 82.00 184 LEU A O 1
ATOM 1409 N N . GLN A 1 185 ? 6.692 -13.930 -7.677 1.00 82.25 185 GLN A N 1
ATOM 1410 C CA . GLN A 1 185 ? 6.744 -15.271 -8.253 1.00 82.25 185 GLN A CA 1
ATOM 1411 C C . GLN A 1 185 ? 7.110 -15.176 -9.730 1.00 82.25 185 GLN A C 1
ATOM 1413 O O . GLN A 1 185 ? 6.455 -14.433 -10.466 1.00 82.25 185 GLN A O 1
ATOM 1418 N N . ASN A 1 186 ? 8.125 -15.922 -10.162 1.00 77.44 186 ASN A N 1
ATOM 1419 C CA . ASN A 1 186 ? 8.534 -15.966 -11.566 1.00 77.44 186 ASN A CA 1
ATOM 1420 C C . ASN A 1 186 ? 7.733 -16.998 -12.392 1.00 77.44 186 ASN A C 1
ATOM 1422 O O . ASN A 1 186 ? 6.864 -17.705 -11.873 1.00 77.44 186 ASN A O 1
ATOM 1426 N N . ASP A 1 187 ? 8.033 -17.103 -13.689 1.00 73.38 187 ASP A N 1
ATOM 1427 C CA . ASP A 1 187 ? 7.354 -18.028 -14.612 1.00 73.38 187 ASP A CA 1
ATOM 1428 C C . ASP A 1 187 ? 7.614 -19.517 -14.328 1.00 73.38 187 ASP A C 1
ATOM 1430 O O . ASP A 1 187 ? 6.805 -20.362 -14.717 1.00 73.38 187 ASP A O 1
ATOM 1434 N N . THR A 1 188 ? 8.700 -19.850 -13.621 1.00 76.50 188 THR A N 1
ATOM 1435 C CA . THR A 1 188 ? 9.003 -21.223 -13.186 1.00 76.50 188 THR A CA 1
ATOM 1436 C C . THR A 1 188 ? 8.349 -21.574 -11.846 1.00 76.50 188 THR A C 1
ATOM 1438 O O . THR A 1 188 ? 8.403 -22.728 -11.421 1.00 76.50 188 THR A O 1
ATOM 1441 N N . GLY A 1 189 ? 7.680 -20.610 -11.204 1.00 74.69 189 GLY A N 1
ATOM 1442 C CA . GLY A 1 189 ? 7.000 -20.769 -9.921 1.00 74.69 189 GLY A CA 1
ATOM 1443 C C . GLY A 1 189 ? 7.886 -20.525 -8.695 1.00 74.69 189 GLY A C 1
ATOM 1444 O O . GLY A 1 189 ? 7.402 -20.689 -7.576 1.00 74.69 189 GLY A O 1
ATOM 1445 N N . GLU A 1 190 ? 9.141 -20.122 -8.888 1.00 81.06 190 GLU A N 1
ATOM 1446 C CA . GLU A 1 190 ? 10.085 -19.769 -7.829 1.00 81.06 190 GLU A CA 1
ATOM 1447 C C . GLU A 1 190 ? 9.731 -18.412 -7.210 1.00 81.06 190 GLU A C 1
ATOM 1449 O O . GLU A 1 190 ? 9.315 -17.477 -7.904 1.00 81.06 190 GLU A O 1
ATOM 1454 N N . PHE A 1 191 ? 9.892 -18.315 -5.889 1.00 78.69 191 PHE A N 1
ATOM 1455 C CA . PHE A 1 191 ? 9.559 -17.124 -5.119 1.00 78.69 191 PHE A CA 1
ATOM 1456 C C . PHE A 1 191 ? 10.812 -16.347 -4.717 1.00 78.69 191 PHE A C 1
ATOM 1458 O O . PHE A 1 191 ? 11.767 -16.922 -4.199 1.00 78.69 191 PHE A O 1
ATOM 1465 N N . SER A 1 192 ? 10.767 -15.028 -4.889 1.00 77.62 192 SER A N 1
ATOM 1466 C CA . SER A 1 192 ? 11.748 -14.090 -4.344 1.00 77.62 192 SER A CA 1
ATOM 1467 C C . SER A 1 192 ? 11.055 -13.188 -3.329 1.00 77.62 192 SER A C 1
ATOM 1469 O O . SER A 1 192 ? 9.997 -12.628 -3.620 1.00 77.62 192 SER A O 1
ATOM 1471 N N . GLU A 1 193 ? 11.617 -13.072 -2.128 1.00 74.94 193 GLU A N 1
ATOM 1472 C CA . GLU A 1 193 ? 11.067 -12.237 -1.062 1.00 74.94 193 GLU A CA 1
ATOM 1473 C C . GLU A 1 193 ? 11.968 -11.030 -0.802 1.00 74.94 193 GLU A C 1
ATOM 1475 O O . GLU A 1 193 ? 13.166 -11.168 -0.562 1.00 74.94 193 GLU A O 1
ATOM 1480 N N . VAL A 1 194 ? 11.358 -9.847 -0.784 1.00 73.50 194 VAL A N 1
ATOM 1481 C CA . VAL A 1 194 ? 11.963 -8.611 -0.300 1.00 73.50 194 VAL A CA 1
ATOM 1482 C C . VAL A 1 194 ? 11.154 -8.142 0.903 1.00 73.50 194 VAL A C 1
ATOM 1484 O O . VAL A 1 194 ? 10.043 -7.625 0.783 1.00 73.50 194 VAL A O 1
ATOM 1487 N N . THR A 1 195 ? 11.709 -8.356 2.093 1.00 67.25 195 THR A N 1
ATOM 1488 C CA . THR A 1 195 ? 11.114 -7.900 3.350 1.00 67.25 195 THR A CA 1
ATOM 1489 C C . THR A 1 195 ? 11.662 -6.527 3.719 1.00 67.25 195 THR A C 1
ATOM 1491 O O . THR A 1 195 ? 12.869 -6.344 3.858 1.00 67.25 195 THR A O 1
ATOM 1494 N N . ILE A 1 196 ? 10.765 -5.578 3.986 1.00 66.19 196 ILE A N 1
ATOM 1495 C CA . ILE A 1 196 ? 11.106 -4.257 4.510 1.00 66.19 196 ILE A CA 1
ATOM 1496 C C . ILE A 1 196 ? 10.396 -4.066 5.840 1.00 66.19 196 ILE A C 1
ATOM 1498 O O . ILE A 1 196 ? 9.192 -3.826 5.929 1.00 66.19 196 ILE A O 1
ATOM 1502 N N . GLY A 1 197 ? 11.178 -4.189 6.903 1.00 52.41 197 GLY A N 1
ATOM 1503 C CA . GLY A 1 197 ? 10.809 -3.762 8.243 1.00 52.41 197 GLY A CA 1
ATOM 1504 C C . GLY A 1 197 ? 11.961 -2.943 8.782 1.00 52.41 197 GLY A C 1
ATOM 1505 O O . GLY A 1 197 ? 13.077 -3.450 8.785 1.00 52.41 197 GLY A O 1
ATOM 1506 N N . THR A 1 198 ? 11.699 -1.678 9.132 1.00 43.91 198 THR A N 1
ATOM 1507 C CA . THR A 1 198 ? 12.614 -0.765 9.847 1.00 43.91 198 THR A CA 1
ATOM 1508 C C . THR A 1 198 ? 14.105 -1.036 9.556 1.00 43.91 198 THR A C 1
ATOM 1510 O O . THR A 1 198 ? 14.904 -1.200 10.473 1.00 43.91 198 THR A O 1
ATOM 1513 N N . GLY A 1 199 ? 14.492 -1.142 8.271 1.00 43.59 199 GLY A N 1
ATOM 1514 C CA . GLY A 1 199 ? 15.744 -1.803 7.869 1.00 43.59 199 GLY A CA 1
ATOM 1515 C C . GLY A 1 199 ? 16.447 -1.339 6.580 1.00 43.59 199 GLY A C 1
ATOM 1516 O O . GLY A 1 199 ? 17.654 -1.144 6.665 1.00 43.59 199 GLY A O 1
ATOM 1517 N N . GLY A 1 200 ? 15.749 -1.046 5.469 1.00 43.09 200 GLY A N 1
ATOM 1518 C CA . GLY A 1 200 ? 16.351 -0.709 4.149 1.00 43.09 200 GLY A CA 1
ATOM 1519 C C . GLY A 1 200 ? 16.821 0.742 3.894 1.00 43.09 200 GLY A C 1
ATOM 1520 O O . GLY A 1 200 ? 16.550 1.650 4.665 1.00 43.09 200 GLY A O 1
ATOM 1521 N N . ASP A 1 201 ? 17.567 0.997 2.825 1.00 48.91 201 ASP A N 1
ATOM 1522 C CA . ASP A 1 201 ? 18.175 2.316 2.599 1.00 48.91 201 ASP A CA 1
ATOM 1523 C C . ASP A 1 201 ? 17.154 3.462 2.479 1.00 48.91 201 ASP A C 1
ATOM 1525 O O . ASP A 1 201 ? 16.068 3.336 1.915 1.00 48.91 201 ASP A O 1
ATOM 1529 N N . THR A 1 202 ? 17.504 4.596 3.084 1.00 44.44 202 THR A N 1
ATOM 1530 C CA . THR A 1 202 ? 16.677 5.811 3.196 1.00 44.44 202 THR A CA 1
ATOM 1531 C C . THR A 1 202 ? 16.787 6.710 1.975 1.00 44.44 202 THR A C 1
ATOM 1533 O O . THR A 1 202 ? 16.173 7.773 1.924 1.00 44.44 202 THR A O 1
ATOM 1536 N N . ASN A 1 203 ? 17.637 6.323 1.032 1.00 45.62 203 ASN A N 1
ATOM 1537 C CA . ASN A 1 203 ? 18.046 7.163 -0.061 1.00 45.62 203 ASN A CA 1
ATOM 1538 C C . ASN A 1 203 ? 17.698 6.439 -1.353 1.00 45.62 203 ASN A C 1
ATOM 1540 O O . ASN A 1 203 ? 18.167 5.333 -1.604 1.00 45.62 203 ASN A O 1
ATOM 1544 N N . TYR A 1 204 ? 16.909 7.111 -2.181 1.00 51.22 204 TYR A N 1
ATOM 1545 C CA . TYR A 1 204 ? 16.686 6.827 -3.600 1.00 51.22 204 TYR A CA 1
ATOM 1546 C C . TYR A 1 204 ? 18.003 6.930 -4.417 1.00 51.22 204 TYR A C 1
ATOM 1548 O O . TYR A 1 204 ? 17.997 7.187 -5.614 1.00 51.22 204 TYR A O 1
ATOM 1556 N N . ASP A 1 205 ? 19.159 6.806 -3.765 1.00 45.12 205 ASP A N 1
ATOM 1557 C CA . ASP A 1 205 ? 20.460 6.923 -4.397 1.00 45.12 205 ASP A CA 1
ATOM 1558 C C . ASP A 1 205 ? 20.715 5.635 -5.175 1.00 45.12 205 ASP A C 1
ATOM 1560 O O . ASP A 1 205 ? 20.722 4.535 -4.620 1.00 45.12 205 ASP A O 1
ATOM 1564 N N . ASP A 1 206 ? 20.918 5.808 -6.474 1.00 49.62 206 ASP A N 1
ATOM 1565 C CA . ASP A 1 206 ? 21.138 4.811 -7.526 1.00 49.62 206 ASP A CA 1
ATOM 1566 C C . ASP A 1 206 ? 22.283 3.803 -7.274 1.00 49.62 206 ASP A C 1
ATOM 1568 O O . ASP A 1 206 ? 22.542 2.938 -8.111 1.00 49.62 206 ASP A O 1
ATOM 1572 N N . THR A 1 207 ? 22.965 3.889 -6.129 1.00 44.34 207 THR A N 1
ATOM 1573 C CA . THR A 1 207 ? 24.215 3.182 -5.840 1.00 44.34 207 THR A CA 1
ATOM 1574 C C . THR A 1 207 ? 24.054 1.923 -4.988 1.00 44.34 207 THR A C 1
ATOM 1576 O O . THR A 1 207 ? 24.927 1.056 -5.056 1.00 44.34 207 THR A O 1
ATOM 1579 N N . ASN A 1 208 ? 22.969 1.764 -4.211 1.00 48.75 208 ASN A N 1
ATOM 1580 C CA . ASN A 1 208 ? 22.774 0.575 -3.366 1.00 48.75 208 ASN A CA 1
ATOM 1581 C C . ASN A 1 208 ? 21.655 -0.335 -3.892 1.00 48.75 208 ASN A C 1
ATOM 1583 O O . ASN A 1 208 ? 20.490 -0.248 -3.509 1.00 48.75 208 ASN A O 1
ATOM 1587 N N . MET A 1 209 ? 22.038 -1.233 -4.802 1.00 52.25 209 MET A N 1
ATOM 1588 C CA . MET A 1 209 ? 21.117 -2.043 -5.605 1.00 52.25 209 MET A CA 1
ATOM 1589 C C . MET A 1 209 ? 20.587 -3.318 -4.917 1.00 52.25 209 MET A C 1
ATOM 1591 O O . MET A 1 209 ? 19.996 -4.178 -5.566 1.00 52.25 209 MET A O 1
ATOM 1595 N N . SER A 1 210 ? 20.820 -3.484 -3.615 1.00 54.03 210 SER A N 1
ATOM 1596 C CA . SER A 1 210 ? 20.651 -4.775 -2.929 1.00 54.03 210 SER A CA 1
ATOM 1597 C C . SER A 1 210 ? 19.209 -5.121 -2.525 1.00 54.03 210 SER A C 1
ATOM 1599 O O . SER A 1 210 ? 18.911 -6.296 -2.336 1.00 54.03 210 SER A O 1
ATOM 1601 N N . ASN A 1 211 ? 18.306 -4.136 -2.433 1.00 58.09 211 ASN A N 1
ATOM 1602 C CA . ASN A 1 211 ? 16.923 -4.315 -1.946 1.00 58.09 211 ASN A CA 1
ATOM 1603 C C . ASN A 1 211 ? 15.845 -3.920 -2.973 1.00 58.09 211 ASN A C 1
ATOM 1605 O O . ASN A 1 211 ? 14.707 -3.610 -2.615 1.00 58.09 211 ASN A O 1
ATOM 1609 N N . LEU A 1 212 ? 16.212 -3.878 -4.251 1.00 68.31 212 LEU A N 1
ATOM 1610 C CA . LEU A 1 212 ? 15.345 -3.419 -5.331 1.00 68.31 212 LEU A CA 1
ATOM 1611 C C . LEU A 1 212 ? 14.570 -4.580 -5.940 1.00 68.31 212 LEU A C 1
ATOM 1613 O O . LEU A 1 212 ? 15.070 -5.696 -6.063 1.00 68.31 212 LEU A O 1
ATOM 1617 N N . VAL A 1 213 ? 13.345 -4.295 -6.364 1.00 72.31 213 VAL A N 1
ATOM 1618 C CA . VAL A 1 213 ? 12.438 -5.303 -6.900 1.00 72.31 213 VAL A CA 1
ATOM 1619 C C . VAL A 1 213 ? 12.393 -5.146 -8.420 1.00 72.31 213 VAL A C 1
ATOM 1621 O O . VAL A 1 213 ? 11.781 -4.219 -8.954 1.00 72.31 213 VAL A O 1
ATOM 1624 N N . ASN A 1 214 ? 13.078 -6.050 -9.122 1.00 71.31 214 ASN A N 1
ATOM 1625 C CA . ASN A 1 214 ? 13.019 -6.169 -10.578 1.00 71.31 214 ASN A CA 1
ATOM 1626 C C . ASN A 1 214 ? 11.790 -7.012 -10.964 1.00 71.31 214 ASN A C 1
ATOM 1628 O O . ASN A 1 214 ? 11.592 -8.105 -10.433 1.00 71.31 214 ASN A O 1
ATOM 1632 N N . LEU A 1 215 ? 10.957 -6.498 -11.872 1.00 76.94 215 LEU A N 1
ATOM 1633 C CA . LEU A 1 215 ? 9.702 -7.141 -12.274 1.00 76.94 215 LEU A CA 1
ATOM 1634 C C . LEU A 1 215 ? 9.795 -7.868 -13.624 1.00 76.94 215 LEU A C 1
ATOM 1636 O O . LEU A 1 215 ? 8.801 -8.429 -14.069 1.00 76.94 215 LEU A O 1
ATOM 1640 N N . GLN A 1 216 ? 10.959 -7.883 -14.281 1.00 74.56 216 GLN A N 1
ATOM 1641 C CA . GLN A 1 216 ? 11.126 -8.344 -15.667 1.00 74.56 216 GLN A CA 1
ATOM 1642 C C . GLN A 1 216 ? 10.723 -9.811 -15.875 1.00 74.56 216 GLN A C 1
ATOM 1644 O O . GLN A 1 216 ? 10.257 -10.175 -16.950 1.00 74.56 216 GLN A O 1
ATOM 1649 N N . ALA A 1 217 ? 10.884 -10.648 -14.849 1.00 69.38 217 ALA A N 1
ATOM 1650 C CA . ALA A 1 217 ? 10.488 -12.057 -14.868 1.00 69.38 217 ALA A CA 1
ATOM 1651 C C . ALA A 1 217 ? 9.354 -12.378 -13.877 1.00 69.38 217 ALA A C 1
ATOM 1653 O O . ALA A 1 217 ? 9.064 -13.549 -13.637 1.00 69.38 217 ALA A O 1
ATOM 1654 N N . ALA A 1 218 ? 8.747 -11.365 -13.251 1.00 76.75 218 ALA A N 1
ATOM 1655 C CA . ALA A 1 218 ? 7.767 -11.560 -12.191 1.00 76.75 218 ALA A CA 1
ATOM 1656 C C . ALA A 1 218 ? 6.345 -11.609 -12.758 1.00 76.75 218 ALA A C 1
ATOM 1658 O O . ALA A 1 218 ? 5.883 -10.675 -13.397 1.00 76.75 218 ALA A O 1
ATOM 1659 N N . LYS A 1 219 ? 5.608 -12.678 -12.460 1.00 82.56 219 LYS A N 1
ATOM 1660 C CA . LYS A 1 219 ? 4.214 -12.873 -12.881 1.00 82.56 219 LYS A CA 1
ATOM 1661 C C . LYS A 1 219 ? 3.215 -12.418 -11.826 1.00 82.56 219 LYS A C 1
ATOM 1663 O O . LYS A 1 219 ? 2.130 -11.931 -12.152 1.00 82.56 219 LYS A O 1
ATOM 1668 N N . LEU A 1 220 ? 3.561 -12.618 -10.559 1.00 84.31 220 LEU A N 1
ATOM 1669 C CA . LEU A 1 220 ? 2.758 -12.209 -9.414 1.00 84.31 220 LEU A CA 1
ATOM 1670 C C . LEU A 1 220 ? 3.601 -11.350 -8.484 1.00 84.31 220 LEU A C 1
ATOM 1672 O O . LEU A 1 220 ? 4.780 -11.633 -8.275 1.00 84.31 220 LEU A O 1
ATOM 1676 N N . ILE A 1 221 ? 2.956 -10.358 -7.882 1.00 84.56 221 ILE A N 1
ATOM 1677 C CA . ILE A 1 221 ? 3.479 -9.610 -6.745 1.00 84.56 221 ILE A CA 1
ATOM 1678 C C . ILE A 1 221 ? 2.488 -9.726 -5.596 1.00 84.56 221 ILE A C 1
ATOM 1680 O O . ILE A 1 221 ? 1.292 -9.500 -5.767 1.00 84.56 221 ILE A O 1
ATOM 1684 N N . THR A 1 222 ? 2.972 -10.106 -4.422 1.00 86.56 222 THR A N 1
ATOM 1685 C CA . THR A 1 222 ? 2.162 -10.161 -3.207 1.00 86.56 222 THR A CA 1
ATOM 1686 C C . THR A 1 222 ? 2.659 -9.121 -2.231 1.00 86.56 222 THR A C 1
ATOM 1688 O O . THR A 1 222 ? 3.837 -9.119 -1.884 1.00 86.56 222 THR A O 1
ATOM 1691 N N . PHE A 1 223 ? 1.752 -8.260 -1.788 1.00 87.38 223 PHE A N 1
ATOM 1692 C CA . PHE A 1 223 ? 2.003 -7.302 -0.726 1.00 87.38 223 PHE A CA 1
ATOM 1693 C C . PHE A 1 223 ? 1.518 -7.897 0.583 1.00 87.38 223 PHE A C 1
ATOM 1695 O O . PHE A 1 223 ? 0.365 -8.311 0.666 1.00 87.38 223 PHE A O 1
ATOM 1702 N N . TYR A 1 224 ? 2.364 -7.889 1.605 1.00 85.25 224 TYR A N 1
ATOM 1703 C CA . TYR A 1 224 ? 1.956 -8.089 2.989 1.00 85.25 224 TYR A CA 1
ATOM 1704 C C . TYR A 1 224 ? 2.209 -6.795 3.739 1.00 85.25 224 TYR A C 1
ATOM 1706 O O . TYR A 1 224 ? 3.360 -6.380 3.869 1.00 85.25 224 TYR A O 1
ATOM 1714 N N . ILE A 1 225 ? 1.148 -6.166 4.230 1.00 83.44 225 ILE A N 1
ATOM 1715 C CA . ILE A 1 225 ? 1.239 -4.925 4.988 1.00 83.44 225 ILE A CA 1
ATOM 1716 C C . ILE A 1 225 ? 0.757 -5.142 6.415 1.00 83.44 225 ILE A C 1
ATOM 1718 O O . ILE A 1 225 ? -0.285 -5.749 6.659 1.00 83.44 225 ILE A O 1
ATOM 1722 N N . ASN A 1 226 ? 1.515 -4.618 7.369 1.00 81.88 226 ASN A N 1
ATOM 1723 C CA . ASN A 1 226 ? 1.032 -4.447 8.731 1.00 81.88 226 ASN A CA 1
ATOM 1724 C C . ASN A 1 226 ? 0.504 -3.029 8.856 1.00 81.88 226 ASN A C 1
ATOM 1726 O O . ASN A 1 226 ? 1.293 -2.088 8.795 1.00 81.88 226 ASN A O 1
ATOM 1730 N N . VAL A 1 227 ? -0.810 -2.890 9.016 1.00 79.50 227 VAL A N 1
ATOM 1731 C CA . VAL A 1 227 ? -1.442 -1.584 9.178 1.00 79.50 227 VAL A CA 1
ATOM 1732 C C . VAL A 1 227 ? -1.782 -1.358 10.637 1.00 79.50 227 VAL A C 1
ATOM 1734 O O . VAL A 1 227 ? -2.412 -2.204 11.279 1.00 79.50 227 VAL A O 1
ATOM 1737 N N . LYS A 1 228 ? -1.382 -0.195 11.137 1.00 75.31 228 LYS A N 1
ATOM 1738 C CA . LYS A 1 228 ? -1.863 0.375 12.384 1.00 75.31 228 LYS A CA 1
ATOM 1739 C C . LYS A 1 228 ? -2.898 1.438 12.021 1.00 75.31 228 LYS A C 1
ATOM 1741 O O . LYS A 1 228 ? -2.593 2.385 11.302 1.00 75.31 228 LYS A O 1
ATOM 1746 N N . THR A 1 229 ? -4.138 1.229 12.446 1.00 65.75 229 THR A N 1
ATOM 1747 C CA . THR A 1 229 ? -5.245 2.142 12.143 1.00 65.75 229 THR A CA 1
ATOM 1748 C C . THR A 1 229 ? -5.738 2.843 13.398 1.00 65.75 229 THR A C 1
ATOM 1750 O O . THR A 1 229 ? -5.942 2.211 14.442 1.00 65.75 229 THR A O 1
ATOM 1753 N N . ALA A 1 230 ? -5.981 4.140 13.261 1.00 60.38 230 ALA A N 1
ATOM 1754 C CA . ALA A 1 230 ? -6.597 4.988 14.266 1.00 60.38 230 ALA A CA 1
ATOM 1755 C C . ALA A 1 230 ? -8.058 4.566 14.528 1.00 60.38 230 ALA A C 1
ATOM 1757 O O . ALA A 1 230 ? -8.883 4.560 13.615 1.00 60.38 230 ALA A O 1
ATOM 1758 N N . ALA A 1 231 ? -8.403 4.218 15.771 1.00 50.31 231 ALA A N 1
ATOM 1759 C CA . ALA A 1 231 ? -9.788 3.973 16.165 1.00 50.31 231 ALA A CA 1
ATOM 1760 C C . ALA A 1 231 ? -10.539 5.313 16.291 1.00 50.31 231 ALA A C 1
ATOM 1762 O O . ALA A 1 231 ? -10.464 5.966 17.324 1.00 50.31 231 ALA A O 1
ATOM 1763 N N . GLY A 1 232 ? -11.262 5.705 15.240 1.00 45.50 232 GLY A N 1
ATOM 1764 C CA . GLY A 1 232 ? -12.182 6.848 15.253 1.00 45.50 232 GLY A CA 1
ATOM 1765 C C . GLY A 1 232 ? -11.602 8.141 14.671 1.00 45.50 232 GLY A C 1
ATOM 1766 O O . GLY A 1 232 ? -10.522 8.590 15.041 1.00 45.50 232 GLY A O 1
ATOM 1767 N N . SER A 1 233 ? -12.345 8.747 13.739 1.00 44.22 233 SER A N 1
ATOM 1768 C CA . SER A 1 233 ? -12.050 10.067 13.179 1.00 44.22 233 SER A CA 1
ATOM 1769 C C . SER A 1 233 ? -12.530 11.154 14.142 1.00 44.22 233 SER A C 1
ATOM 1771 O O . SER A 1 233 ? -13.700 11.536 14.135 1.00 44.22 233 SER A O 1
ATOM 1773 N N . GLY A 1 234 ? -11.629 11.643 14.980 1.00 39.09 234 GLY A N 1
ATOM 1774 C CA . GLY A 1 234 ? -11.806 12.881 15.725 1.00 39.09 234 GLY A CA 1
ATOM 1775 C C . GLY A 1 234 ? -10.600 13.767 15.465 1.00 39.09 234 GLY A C 1
ATOM 1776 O O . GLY A 1 234 ? -9.466 13.310 15.556 1.00 39.09 234 GLY A O 1
ATOM 1777 N N . THR A 1 235 ? -10.835 15.031 15.136 1.00 38.81 235 THR A N 1
ATOM 1778 C CA . THR A 1 235 ? -9.833 16.090 14.922 1.00 38.81 235 THR A CA 1
ATOM 1779 C C . THR A 1 235 ? -9.057 16.478 16.191 1.00 38.81 235 THR A C 1
ATOM 1781 O O . THR A 1 235 ? -8.525 17.582 16.278 1.00 38.81 235 THR A O 1
ATOM 1784 N N . GLU A 1 236 ? -8.981 15.597 17.185 1.00 39.03 236 GLU A N 1
ATOM 1785 C CA . GLU A 1 236 ? -8.288 15.835 18.443 1.00 39.03 236 GLU A CA 1
ATOM 1786 C C . GLU A 1 236 ? -7.004 15.013 18.477 1.00 39.03 236 GLU A C 1
ATOM 1788 O O . GLU A 1 236 ? -6.976 13.793 18.633 1.00 39.03 236 GLU A O 1
ATOM 1793 N N . LYS A 1 237 ? -5.902 15.735 18.274 1.00 43.81 237 LYS A N 1
ATOM 1794 C CA . LYS A 1 237 ? -4.559 15.250 18.559 1.00 43.81 237 LYS A CA 1
ATOM 1795 C C . LYS A 1 237 ? -4.483 14.925 20.058 1.00 43.81 237 LYS A C 1
ATOM 1797 O O . LYS A 1 237 ? -4.874 15.760 20.866 1.00 43.81 237 LYS A O 1
ATOM 1802 N N . HIS A 1 238 ? -3.871 13.787 20.393 1.00 42.78 238 HIS A N 1
ATOM 1803 C CA . HIS A 1 238 ? -3.392 13.404 21.736 1.00 42.78 238 HIS A CA 1
ATOM 1804 C C . HIS A 1 238 ? -4.304 12.580 22.659 1.00 42.78 238 HIS A C 1
ATOM 1806 O O . HIS A 1 238 ? -4.240 12.766 23.871 1.00 42.78 238 HIS A O 1
ATOM 1812 N N . GLU A 1 239 ? -5.021 11.571 22.163 1.00 35.62 239 GLU A N 1
ATOM 1813 C CA . GLU A 1 239 ? -5.429 10.464 23.043 1.00 35.62 239 GLU A CA 1
ATOM 1814 C C . GLU A 1 239 ? -4.761 9.152 22.637 1.00 35.62 239 GLU A C 1
ATOM 1816 O O . GLU A 1 239 ? -4.578 8.855 21.455 1.00 35.62 239 GLU A O 1
ATOM 1821 N N . ALA A 1 240 ? -4.308 8.403 23.646 1.00 37.78 240 ALA A N 1
ATOM 1822 C CA . ALA A 1 240 ? -3.611 7.137 23.490 1.00 37.78 240 ALA A CA 1
ATOM 1823 C C . ALA A 1 240 ? -4.495 6.160 22.708 1.00 37.78 240 ALA A C 1
ATOM 1825 O O . ALA A 1 240 ? -5.435 5.563 23.230 1.00 37.78 240 ALA A O 1
ATOM 1826 N N . PHE A 1 241 ? -4.175 6.033 21.423 1.00 46.88 241 PHE A N 1
ATOM 1827 C CA . PHE A 1 241 ? -4.866 5.177 20.483 1.00 46.88 241 PHE A CA 1
ATOM 1828 C C . PHE A 1 241 ? -4.929 3.743 21.004 1.00 46.88 241 PHE A C 1
ATOM 1830 O O . PHE A 1 241 ? -3.895 3.104 21.211 1.00 46.88 241 PHE A O 1
ATOM 1837 N N . THR A 1 242 ? -6.137 3.179 21.082 1.00 50.44 242 THR A N 1
ATOM 1838 C CA . THR A 1 242 ? -6.281 1.721 20.980 1.00 50.44 242 THR A CA 1
ATOM 1839 C C . THR A 1 242 ? -6.016 1.356 19.524 1.00 50.44 242 THR A C 1
ATOM 1841 O O . THR A 1 242 ? -6.925 1.160 18.720 1.00 50.44 242 THR A O 1
ATOM 1844 N N . ALA A 1 243 ? -4.744 1.401 19.146 1.00 58.16 243 ALA A N 1
ATOM 1845 C CA . ALA A 1 243 ? -4.318 1.144 17.793 1.00 58.16 243 ALA A CA 1
ATOM 1846 C C . ALA A 1 243 ? -4.436 -0.351 17.519 1.00 58.16 243 ALA A C 1
ATOM 1848 O O . ALA A 1 243 ? -3.774 -1.173 18.155 1.00 58.16 243 ALA A O 1
ATOM 1849 N N . VAL A 1 244 ? -5.295 -0.710 16.572 1.00 66.56 244 VAL A N 1
ATOM 1850 C CA . VAL A 1 244 ? -5.458 -2.102 16.167 1.00 66.56 244 VAL A CA 1
ATOM 1851 C C . VAL A 1 244 ? -4.452 -2.372 15.058 1.00 66.56 244 VAL A C 1
ATOM 1853 O O . VAL A 1 244 ? -4.596 -1.867 13.948 1.00 66.56 244 VAL A O 1
ATOM 1856 N N . GLN A 1 245 ? -3.421 -3.156 15.369 1.00 75.81 245 GLN A N 1
ATOM 1857 C CA . GLN A 1 245 ? -2.486 -3.651 14.366 1.00 75.81 245 GLN A CA 1
ATOM 1858 C C . GLN A 1 245 ? -3.059 -4.911 13.719 1.00 75.81 245 GLN A C 1
ATOM 1860 O O . GLN A 1 245 ? -3.388 -5.880 14.408 1.00 75.81 245 GLN A O 1
ATOM 1865 N N . ARG A 1 246 ? -3.169 -4.912 12.390 1.00 81.25 246 ARG A N 1
ATOM 1866 C CA . ARG A 1 246 ? -3.556 -6.098 11.618 1.00 81.25 246 ARG A CA 1
ATOM 1867 C C . ARG A 1 246 ? -2.672 -6.270 10.398 1.00 81.25 246 ARG A C 1
ATOM 1869 O O . ARG A 1 246 ? -2.219 -5.300 9.795 1.00 81.25 246 ARG A O 1
ATOM 1876 N N . SER A 1 247 ? -2.450 -7.530 10.054 1.00 84.62 247 SER A N 1
ATOM 1877 C CA . SER A 1 247 ? -1.761 -7.926 8.836 1.00 84.62 247 SER A CA 1
ATOM 1878 C C . SER A 1 247 ? -2.782 -8.125 7.726 1.00 84.62 247 SER A C 1
ATOM 1880 O O . SER A 1 247 ? -3.790 -8.805 7.922 1.00 84.62 247 SER A O 1
ATOM 1882 N N . TYR A 1 248 ? -2.501 -7.548 6.567 1.00 87.00 248 TYR A N 1
ATOM 1883 C CA . TYR A 1 248 ? -3.283 -7.713 5.352 1.00 87.00 248 TYR A CA 1
ATOM 1884 C C . TYR A 1 248 ? -2.360 -8.170 4.236 1.00 87.00 248 TYR A C 1
ATOM 1886 O O . TYR A 1 248 ? -1.197 -7.763 4.188 1.00 87.00 248 TYR A O 1
ATOM 1894 N N . SER A 1 249 ? -2.874 -8.998 3.335 1.00 89.62 249 SER A N 1
ATOM 1895 C CA . SER A 1 249 ? -2.141 -9.372 2.138 1.00 89.62 249 SER A CA 1
ATOM 1896 C C . SER A 1 249 ? -3.028 -9.409 0.909 1.00 89.62 249 SER A C 1
ATOM 1898 O O . SER A 1 249 ? -4.218 -9.715 0.990 1.00 89.62 249 SER A O 1
ATOM 1900 N N . ALA A 1 250 ? -2.434 -9.078 -0.232 1.00 89.00 250 ALA A N 1
ATOM 1901 C CA . ALA A 1 250 ? -3.077 -9.191 -1.530 1.00 89.00 250 ALA A CA 1
ATOM 1902 C C . ALA A 1 250 ? -2.044 -9.538 -2.599 1.00 89.00 250 ALA A C 1
ATOM 1904 O O . ALA A 1 250 ? -0.931 -9.005 -2.604 1.00 89.00 250 ALA A O 1
ATOM 1905 N N . THR A 1 251 ? -2.433 -10.435 -3.503 1.00 87.75 251 THR A N 1
ATOM 1906 C CA . THR A 1 251 ? -1.619 -10.863 -4.640 1.00 87.75 251 THR A CA 1
ATOM 1907 C C . THR A 1 251 ? -2.194 -10.278 -5.917 1.00 87.75 251 THR A C 1
ATOM 1909 O O . THR A 1 251 ? -3.369 -10.471 -6.229 1.00 87.75 251 THR A O 1
ATOM 1912 N N . TYR A 1 252 ? -1.343 -9.607 -6.680 1.00 88.25 252 TYR A N 1
ATOM 1913 C CA . TYR A 1 252 ? -1.685 -8.993 -7.949 1.00 88.25 252 TYR A CA 1
ATOM 1914 C C . TYR A 1 252 ? -0.946 -9.683 -9.075 1.00 88.25 252 TYR A C 1
ATOM 1916 O O . TYR A 1 252 ? 0.226 -10.049 -8.958 1.00 88.25 252 TYR A O 1
ATOM 1924 N N . ARG A 1 253 ? -1.650 -9.842 -10.192 1.00 84.25 253 ARG A N 1
ATOM 1925 C CA . ARG A 1 253 ? -1.047 -10.323 -11.423 1.00 84.25 253 ARG A CA 1
ATOM 1926 C C . ARG A 1 253 ? -0.367 -9.162 -12.122 1.00 84.25 253 ARG A C 1
ATOM 1928 O O . ARG A 1 253 ? -1.021 -8.179 -12.470 1.00 84.25 253 ARG A O 1
ATOM 1935 N N . LEU A 1 254 ? 0.926 -9.312 -12.358 1.00 80.31 254 LEU A N 1
ATOM 1936 C CA . LEU A 1 254 ? 1.669 -8.396 -13.197 1.00 80.31 254 LEU A CA 1
ATOM 1937 C C . LEU A 1 254 ? 1.298 -8.700 -14.646 1.00 80.31 254 LEU A C 1
ATOM 1939 O O . LEU A 1 254 ? 1.246 -9.858 -15.080 1.00 80.31 254 LEU A O 1
ATOM 1943 N N . ARG A 1 255 ? 0.940 -7.653 -15.387 1.00 67.56 255 ARG A N 1
ATOM 1944 C CA . ARG A 1 255 ? 0.826 -7.760 -16.835 1.00 67.56 255 ARG A CA 1
ATOM 1945 C C . ARG A 1 255 ? 2.254 -7.771 -17.356 1.00 67.56 255 ARG A C 1
ATOM 1947 O O . ARG A 1 255 ? 2.837 -6.711 -17.532 1.00 67.56 255 ARG A O 1
ATOM 1954 N N . ASN A 1 256 ? 2.807 -8.964 -17.553 1.00 57.03 256 ASN A N 1
ATOM 1955 C CA . ASN A 1 256 ? 3.964 -9.127 -18.426 1.00 57.03 256 ASN A CA 1
ATOM 1956 C C . ASN A 1 256 ? 3.497 -8.637 -19.803 1.00 57.03 256 ASN A C 1
ATOM 1958 O O . ASN A 1 256 ? 2.645 -9.285 -20.417 1.00 57.03 256 ASN A O 1
ATOM 1962 N N . LEU A 1 257 ? 3.917 -7.425 -20.167 1.00 49.91 257 LEU A N 1
ATOM 1963 C CA . LEU A 1 257 ? 3.656 -6.796 -21.460 1.00 49.91 257 LEU A CA 1
ATOM 1964 C C . LEU A 1 257 ? 4.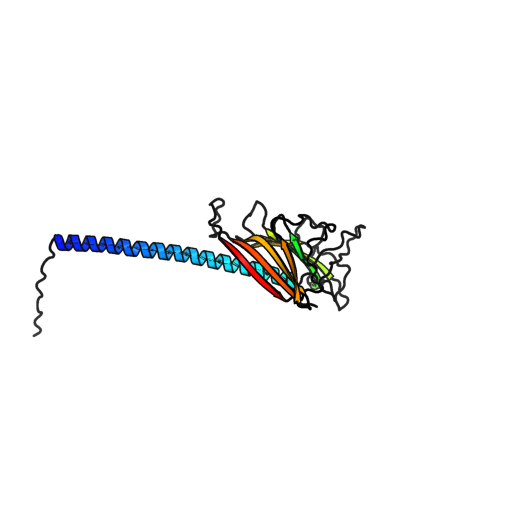712 -7.270 -22.454 1.00 49.91 257 LEU A C 1
ATOM 1966 O O . LEU A 1 257 ? 5.906 -7.221 -22.079 1.00 49.91 257 LEU A O 1
#

Sequence (257 aa):
MKSFLQVKQNGFSLIELMIALLLGMILLLGVTQVMISSSSLGTTTNNLSVNQDRAKTVLDLLGSEAGRAGYNGCSAGGEIGWSGKNTDEHRKRSFAVVPLKTPVGVMFAYGIDEKFAQSGETQLTAEDCFGRKLYYRNMVYQNCGDTYPEDLCIQGRSVATSNNFDLVNDRIEGVRIEKIVLTLQNDTGEFSEVTIGTGGDTNYDDTNMSNLVNLQAAKLITFYINVKTAAGSGTEKHEAFTAVQRSYSATYRLRNL